Protein AF-A0A9D2LWC8-F1 (afdb_monomer_lite)

Organism: NCBI:txid2838487

pLDDT: mean 73.88, std 19.02, range [25.31, 96.0]

Secondary struc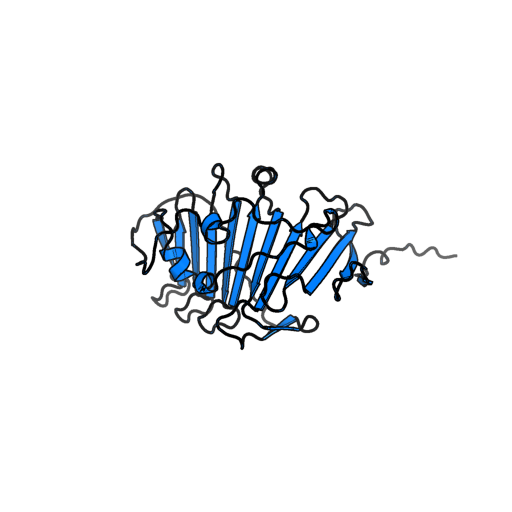ture (DSSP, 8-state):
----------------------PPPSS--BS-HHHHH--SSS-----GGGTGGGSPPPPPPGGGG-HHHHHHTB-S--EEEEE-SS-SSS--EEEEE-SSEEEEEE-SSSSSS--EEEEEE--SSSS--EEEEEE-SS-SSS--EEEEEE--TTTTTTT--SEEEEEES-S-EETTTTEE----TTS--EEEEEE--TT-TT-EEEEEEESSSSS---EEEEEEEE-SSSSS---EEEEEEESS-SS-PEEEEEE---TTTT------

Radius of gyration: 21.28 Å; chains: 1; bounding box: 55×54×56 Å

Structure (mmCIF, N/CA/C/O backbone):
data_AF-A0A9D2LWC8-F1
#
_entry.id   AF-A0A9D2LWC8-F1
#
loop_
_atom_site.group_PDB
_atom_site.id
_atom_site.type_symbol
_atom_site.label_atom_id
_atom_site.label_alt_id
_atom_site.label_comp_id
_atom_site.label_asym_id
_atom_site.label_entity_id
_atom_site.label_seq_id
_atom_site.pdbx_PDB_ins_code
_atom_site.Cartn_x
_atom_site.Cartn_y
_atom_site.Cartn_z
_atom_site.occupancy
_atom_site.B_iso_or_equiv
_atom_site.auth_seq_id
_atom_site.auth_comp_id
_atom_site.auth_asym_id
_atom_site.auth_atom_id
_atom_site.pdbx_PDB_model_num
ATOM 1 N N . MET A 1 1 ? -4.777 29.659 -3.186 1.00 32.50 1 MET A N 1
ATOM 2 C CA . MET A 1 1 ? -4.626 28.209 -3.425 1.00 32.50 1 MET A CA 1
ATOM 3 C C . MET A 1 1 ? -4.271 27.566 -2.096 1.00 32.50 1 MET A C 1
ATOM 5 O O . MET A 1 1 ? -3.215 27.867 -1.550 1.00 32.50 1 MET A O 1
ATOM 9 N N . LYS A 1 2 ? -5.223 26.846 -1.492 1.00 27.58 2 LYS A N 1
ATOM 10 C CA . LYS A 1 2 ? -5.038 26.195 -0.190 1.00 27.58 2 LYS A CA 1
ATOM 11 C C . LYS A 1 2 ? -4.088 25.013 -0.393 1.00 27.58 2 LYS A C 1
ATOM 13 O O . LYS A 1 2 ? -4.392 24.131 -1.180 1.00 27.58 2 LYS A O 1
ATOM 18 N N . LYS A 1 3 ? -2.939 25.033 0.283 1.00 25.91 3 LYS A N 1
ATOM 19 C CA . LYS A 1 3 ? -2.055 23.871 0.391 1.00 25.91 3 LYS A CA 1
ATOM 20 C C . LYS A 1 3 ? -2.767 22.848 1.276 1.00 25.91 3 LYS A C 1
ATOM 22 O O . LYS A 1 3 ? -2.971 23.135 2.457 1.00 25.91 3 LYS A O 1
ATOM 27 N N . GLY A 1 4 ? -3.181 21.720 0.701 1.00 25.31 4 GLY A N 1
ATOM 28 C CA . GLY A 1 4 ? -3.587 20.546 1.467 1.00 25.31 4 GLY A CA 1
ATOM 29 C C . GLY A 1 4 ? -2.404 20.129 2.329 1.00 25.31 4 GLY A C 1
ATOM 30 O O . GLY A 1 4 ? -1.319 19.863 1.818 1.00 25.31 4 GLY A O 1
ATOM 31 N N . LYS A 1 5 ? -2.568 20.206 3.648 1.00 27.75 5 LYS A N 1
ATOM 32 C CA . LYS A 1 5 ? -1.605 19.632 4.577 1.00 27.75 5 LYS A CA 1
ATOM 33 C C . LYS A 1 5 ? -1.968 18.161 4.679 1.00 27.75 5 LYS A C 1
ATOM 35 O O . LYS A 1 5 ? -2.899 17.833 5.400 1.00 27.75 5 LYS A O 1
ATOM 40 N N . THR A 1 6 ? -1.257 17.306 3.958 1.00 28.53 6 THR A N 1
ATOM 41 C CA . THR A 1 6 ? -1.244 15.874 4.249 1.00 28.53 6 THR A CA 1
ATOM 42 C C . THR A 1 6 ? -0.741 15.737 5.684 1.00 28.53 6 THR A C 1
ATOM 44 O O . THR A 1 6 ? 0.396 16.113 5.987 1.00 28.53 6 THR A O 1
ATOM 47 N N . ALA A 1 7 ? -1.619 15.339 6.602 1.00 30.39 7 ALA A N 1
ATOM 48 C CA . ALA A 1 7 ? -1.239 15.085 7.979 1.00 30.39 7 ALA A CA 1
ATOM 49 C C . ALA A 1 7 ? -0.327 13.853 7.978 1.00 30.39 7 ALA A C 1
ATOM 51 O O . ALA A 1 7 ? -0.786 12.727 7.839 1.00 30.39 7 ALA A O 1
ATOM 52 N N . ALA A 1 8 ? 0.984 14.070 8.077 1.00 32.31 8 ALA A N 1
ATOM 53 C CA . ALA A 1 8 ? 1.924 12.988 8.314 1.00 32.31 8 ALA A CA 1
ATOM 54 C C . ALA A 1 8 ? 1.637 12.418 9.712 1.00 32.31 8 ALA A C 1
ATOM 56 O O . ALA A 1 8 ? 1.959 13.047 10.725 1.00 32.31 8 ALA A O 1
ATOM 57 N N . LEU A 1 9 ? 0.986 11.256 9.765 1.00 38.81 9 LEU A N 1
ATOM 58 C CA . LEU A 1 9 ? 0.736 10.527 11.001 1.00 38.81 9 LEU A CA 1
ATOM 59 C C . LEU A 1 9 ? 2.066 9.908 11.462 1.00 38.81 9 LEU A C 1
ATOM 61 O O . LEU A 1 9 ? 2.468 8.834 11.025 1.00 38.81 9 LEU A O 1
ATOM 65 N N . ILE A 1 10 ? 2.806 10.627 12.306 1.00 38.16 10 ILE A N 1
ATOM 66 C CA . ILE A 1 10 ? 4.048 10.118 12.898 1.00 38.16 10 ILE A CA 1
ATOM 67 C C . ILE A 1 10 ? 3.671 9.264 14.115 1.00 38.16 10 ILE A C 1
ATOM 69 O O . ILE A 1 10 ? 3.312 9.790 15.171 1.00 38.16 10 ILE A O 1
ATOM 73 N N . PHE A 1 11 ? 3.760 7.939 13.977 1.00 40.19 11 PHE A N 1
ATOM 74 C CA . PHE A 1 11 ? 3.666 7.007 15.102 1.00 40.19 11 PHE A CA 1
ATOM 75 C C . PHE A 1 11 ? 4.940 7.090 15.951 1.00 40.19 11 PHE A C 1
ATOM 77 O O . PHE A 1 11 ? 5.911 6.373 15.733 1.00 40.19 11 PHE A O 1
ATOM 84 N N . THR A 1 12 ? 4.952 7.971 16.950 1.00 33.66 12 THR A N 1
ATOM 85 C CA . THR A 1 12 ? 5.975 7.933 18.005 1.00 33.66 12 THR A CA 1
ATOM 86 C C . THR A 1 12 ? 5.566 6.916 19.079 1.00 33.66 12 THR A C 1
ATOM 88 O O . THR A 1 12 ? 4.384 6.797 19.424 1.00 33.66 12 THR A O 1
ATOM 91 N N . ALA A 1 13 ? 6.535 6.162 19.601 1.00 34.81 13 ALA A N 1
ATOM 92 C CA . ALA A 1 13 ? 6.329 5.136 20.621 1.00 34.81 13 ALA A CA 1
ATOM 93 C C . ALA A 1 13 ? 6.247 5.694 22.067 1.00 34.81 13 ALA A C 1
ATOM 95 O O . ALA A 1 13 ? 6.927 6.661 22.404 1.00 34.81 13 ALA A O 1
ATOM 96 N N . PHE A 1 14 ? 5.483 4.966 22.903 1.00 32.59 14 PHE A N 1
ATOM 97 C CA . PHE A 1 14 ? 5.397 4.921 24.384 1.00 32.59 14 PHE A CA 1
ATOM 98 C C . PHE A 1 14 ? 4.613 5.991 25.185 1.00 32.59 14 PHE A C 1
ATOM 100 O O . PHE A 1 14 ? 5.143 7.047 25.509 1.00 32.59 14 PHE A O 1
ATOM 107 N N . MET A 1 15 ? 3.407 5.622 25.667 1.00 29.84 15 MET A N 1
ATOM 108 C CA . MET A 1 15 ? 3.021 5.367 27.086 1.00 29.84 15 MET A CA 1
ATOM 109 C C . MET A 1 15 ? 1.480 5.375 27.264 1.00 29.84 15 MET A C 1
ATOM 111 O O . MET A 1 15 ? 0.786 6.263 26.787 1.00 29.84 15 MET A O 1
ATOM 115 N N . THR A 1 16 ? 0.990 4.360 27.981 1.00 39.88 16 THR A N 1
ATOM 116 C CA . THR A 1 16 ? -0.390 3.903 28.279 1.00 39.88 16 THR A CA 1
ATOM 117 C C . THR A 1 16 ? -1.414 4.925 28.802 1.00 39.88 16 THR A C 1
ATOM 119 O O . THR A 1 16 ? -1.065 5.698 29.686 1.00 39.88 16 THR A O 1
ATOM 122 N N . ILE A 1 17 ? -2.698 4.747 28.428 1.00 34.50 17 ILE A N 1
ATOM 123 C CA . ILE A 1 17 ? -3.921 4.732 29.279 1.00 34.50 17 ILE A CA 1
ATOM 124 C C . ILE A 1 17 ? -4.961 3.820 28.584 1.00 34.50 17 ILE A C 1
ATOM 126 O O . ILE A 1 17 ? -5.037 3.788 27.363 1.00 34.50 17 ILE A O 1
ATOM 130 N N . TRP A 1 18 ? -5.700 3.028 29.370 1.00 36.88 18 TRP A N 1
ATOM 131 C CA . TRP A 1 18 ? -6.534 1.904 28.926 1.00 36.88 18 TRP A CA 1
ATOM 132 C C . TRP A 1 18 ? -7.985 2.294 28.617 1.00 36.88 18 TRP A C 1
ATOM 134 O O . TRP A 1 18 ? -8.674 2.799 29.503 1.00 36.88 18 TRP A O 1
ATOM 144 N N . THR A 1 19 ? -8.481 1.862 27.456 1.00 36.97 19 THR A N 1
ATOM 145 C CA . THR A 1 19 ? -9.855 1.371 27.261 1.00 36.97 19 THR A CA 1
ATOM 146 C C . THR A 1 19 ? -9.813 0.166 26.321 1.00 36.97 19 THR A C 1
ATOM 148 O O . THR A 1 19 ? -9.288 0.263 25.219 1.00 36.97 19 THR A O 1
ATOM 151 N N . SER A 1 20 ? -10.321 -0.985 26.769 1.00 33.34 20 SER A N 1
ATOM 152 C CA . SER A 1 20 ? -10.519 -2.167 25.924 1.00 33.34 20 SER A CA 1
ATOM 153 C C . SER A 1 20 ? -11.937 -2.148 25.366 1.00 33.34 20 SER A C 1
ATOM 155 O O . SER A 1 20 ? -12.901 -2.195 26.135 1.00 33.34 20 SER A O 1
ATOM 157 N N . GLY A 1 21 ? -12.062 -2.128 24.050 1.00 39.03 21 GLY A N 1
ATOM 158 C CA . GLY A 1 21 ? -13.297 -2.450 23.347 1.00 39.03 21 GLY A CA 1
ATOM 159 C C . GLY A 1 21 ? -12.998 -3.404 22.202 1.00 39.03 21 GLY A C 1
ATOM 160 O O . GLY A 1 21 ? -11.861 -3.541 21.759 1.00 39.03 21 GLY A O 1
ATOM 161 N N . THR A 1 22 ? -14.021 -4.114 21.766 1.00 40.47 22 THR A N 1
ATOM 162 C CA . THR A 1 22 ? -13.914 -5.100 20.696 1.00 40.47 22 THR A CA 1
ATOM 163 C C . THR A 1 22 ? -14.583 -4.494 19.471 1.00 40.47 22 THR A C 1
ATOM 165 O O . THR A 1 22 ? -15.776 -4.193 19.526 1.00 40.47 22 THR A O 1
ATOM 168 N N . ILE A 1 23 ? -13.832 -4.288 18.388 1.00 48.28 23 ILE A N 1
ATOM 169 C CA . ILE A 1 23 ? -14.432 -4.065 17.068 1.00 48.28 23 ILE A CA 1
ATOM 170 C C . ILE A 1 23 ? -15.124 -5.386 16.701 1.00 48.28 23 ILE A C 1
ATOM 172 O O . ILE A 1 23 ? -14.528 -6.455 16.808 1.00 48.28 23 ILE A O 1
ATOM 176 N N . ALA A 1 24 ? -16.423 -5.345 16.406 1.00 40.06 24 ALA A N 1
ATOM 177 C CA . ALA A 1 24 ? -17.194 -6.554 16.133 1.00 40.06 24 ALA A CA 1
ATOM 178 C C . ALA A 1 24 ? -16.834 -7.110 14.745 1.00 40.06 24 ALA A C 1
ATOM 180 O O . ALA A 1 24 ? -17.034 -6.417 13.754 1.00 40.06 24 ALA A O 1
ATOM 181 N N . SER A 1 25 ? -16.354 -8.357 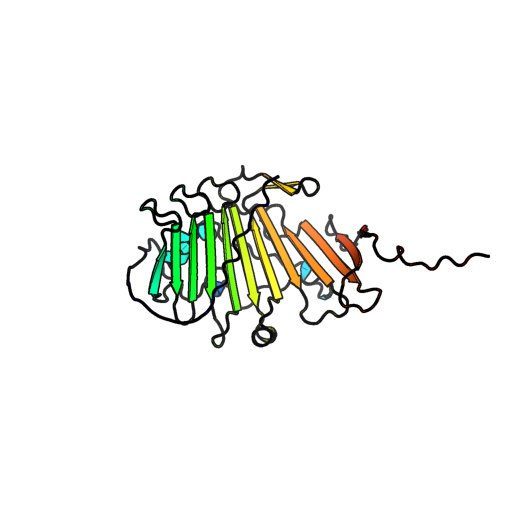14.669 1.00 45.72 25 SER A N 1
ATOM 182 C CA . SER A 1 25 ? -16.014 -9.028 13.410 1.00 45.72 25 SER A CA 1
ATOM 183 C C . SER A 1 25 ? -17.186 -9.840 12.842 1.00 45.72 25 SER A C 1
ATOM 185 O O . SER A 1 25 ? -17.875 -10.574 13.556 1.00 45.72 25 SER A O 1
ATOM 187 N N . GLY A 1 26 ? -17.427 -9.711 11.532 1.00 40.62 26 GLY A N 1
ATOM 188 C CA . GLY A 1 26 ? -18.407 -10.500 10.770 1.00 40.62 26 GLY A CA 1
ATOM 189 C C . GLY A 1 26 ? -17.815 -11.708 10.025 1.00 40.62 26 GLY A C 1
ATOM 190 O O . GLY A 1 26 ? -18.553 -12.427 9.351 1.00 40.62 26 GLY A O 1
ATOM 191 N N . GLY A 1 27 ? -16.505 -11.955 10.138 1.00 59.88 27 GLY A N 1
ATOM 192 C CA . GLY A 1 27 ? -15.768 -12.982 9.392 1.00 59.88 27 GLY A CA 1
ATOM 193 C C . GLY A 1 27 ? -14.581 -13.566 10.168 1.00 59.88 27 GLY A C 1
ATOM 194 O O . GLY A 1 27 ? -14.323 -13.171 11.301 1.00 59.88 27 GLY A O 1
ATOM 195 N N . GLY A 1 28 ? -13.901 -14.556 9.573 1.00 75.12 28 GLY A N 1
ATOM 196 C CA . GLY A 1 28 ? -12.766 -15.259 10.188 1.00 75.12 28 GLY A CA 1
ATOM 197 C C . GLY A 1 28 ? -11.616 -14.326 10.583 1.00 75.12 28 GLY A C 1
ATOM 198 O O . GLY A 1 28 ? -11.422 -13.290 9.955 1.00 75.12 28 GLY A O 1
ATOM 199 N N . MET A 1 29 ? -10.879 -14.706 11.629 1.00 87.56 29 MET A N 1
ATOM 200 C CA . MET A 1 29 ? -9.768 -13.917 12.168 1.00 87.56 29 MET A CA 1
ATOM 201 C C . MET A 1 29 ? -8.541 -13.955 11.245 1.00 87.56 29 MET A C 1
ATOM 203 O O . MET A 1 29 ? -8.261 -14.987 10.631 1.00 87.56 29 MET A O 1
ATOM 207 N N . ILE A 1 30 ? -7.818 -12.838 11.182 1.00 90.25 30 ILE A N 1
ATOM 208 C CA . ILE A 1 30 ? -6.567 -12.638 10.446 1.00 90.25 30 ILE A CA 1
ATOM 209 C C . ILE A 1 30 ? -5.426 -12.620 11.463 1.00 90.25 30 ILE A C 1
ATOM 211 O O . ILE A 1 30 ? -5.327 -11.694 12.265 1.00 90.25 30 ILE A O 1
ATOM 215 N N . ASP A 1 31 ? -4.571 -13.641 11.420 1.00 88.25 31 ASP A N 1
ATOM 216 C CA . ASP A 1 31 ? -3.395 -13.736 12.297 1.00 88.25 31 ASP A CA 1
ATOM 217 C C . ASP A 1 31 ? -2.195 -12.938 11.775 1.00 88.25 31 ASP A C 1
ATOM 219 O O . ASP A 1 31 ? -1.361 -12.496 12.560 1.00 88.25 31 ASP A O 1
ATOM 223 N N . CYS A 1 32 ? -2.113 -12.765 10.456 1.00 88.94 32 CYS A N 1
ATOM 224 C CA . CYS A 1 32 ? -1.048 -12.035 9.784 1.00 88.94 32 CYS A CA 1
ATOM 225 C C . CYS A 1 32 ? -1.631 -11.312 8.567 1.00 88.94 32 CYS A C 1
ATOM 227 O O . CYS A 1 32 ? -2.152 -11.949 7.643 1.00 88.94 32 CYS A O 1
ATOM 229 N N . ALA A 1 33 ? -1.563 -9.981 8.562 1.00 91.25 33 ALA A N 1
ATOM 230 C CA . ALA A 1 33 ? -2.091 -9.168 7.472 1.00 91.25 33 ALA A CA 1
ATOM 231 C C . ALA A 1 33 ? -1.313 -9.410 6.175 1.00 91.25 33 ALA A C 1
ATOM 233 O O . ALA A 1 33 ? -1.923 -9.568 5.114 1.00 91.25 33 ALA A O 1
ATOM 234 N N . ARG A 1 34 ? 0.018 -9.526 6.265 1.00 88.69 34 ARG A N 1
ATOM 235 C CA . ARG A 1 34 ? 0.865 -9.870 5.115 1.00 88.69 34 ARG A CA 1
ATOM 236 C C . ARG A 1 34 ? 0.455 -11.196 4.469 1.00 88.69 34 ARG A C 1
ATOM 238 O O . ARG A 1 34 ? 0.286 -11.227 3.255 1.00 88.69 34 ARG A O 1
ATOM 245 N N . GLU A 1 35 ? 0.282 -12.263 5.250 1.00 87.19 35 GLU A N 1
ATOM 246 C CA . GLU A 1 35 ? -0.104 -13.591 4.740 1.00 87.19 35 GLU A CA 1
ATOM 247 C C . GLU A 1 35 ? -1.550 -13.631 4.234 1.00 87.19 35 GLU A C 1
ATOM 249 O O . GLU A 1 35 ? -1.861 -14.374 3.305 1.00 87.19 35 GLU A O 1
ATOM 254 N N . TYR A 1 36 ? -2.446 -12.831 4.815 1.00 90.06 36 TYR A N 1
ATOM 255 C CA . TYR A 1 36 ? -3.817 -12.727 4.321 1.00 90.06 36 TYR A CA 1
ATOM 256 C C . TYR A 1 36 ? -3.868 -12.072 2.938 1.00 90.06 36 TYR A C 1
ATOM 258 O O . TYR A 1 36 ? -4.545 -12.576 2.042 1.00 90.06 36 TYR A O 1
ATOM 266 N N . VAL A 1 37 ? -3.148 -10.960 2.758 1.00 90.19 37 VAL A N 1
ATOM 267 C CA . VAL A 1 37 ? -3.127 -10.230 1.482 1.00 90.19 37 VAL A CA 1
ATOM 268 C C . VAL A 1 37 ? -2.294 -10.966 0.433 1.00 90.19 37 VAL A C 1
ATOM 270 O O . VAL A 1 37 ? -2.685 -11.033 -0.731 1.00 90.19 37 VAL A O 1
ATOM 273 N N . PHE A 1 38 ? -1.177 -11.567 0.846 1.00 86.44 38 PHE A N 1
ATOM 274 C CA . PHE A 1 38 ? -0.306 -12.369 -0.005 1.00 86.44 38 PHE A CA 1
ATOM 275 C C . PHE A 1 38 ? -0.146 -13.777 0.585 1.00 86.44 38 PHE A C 1
ATOM 277 O O . PHE A 1 38 ? 0.811 -14.042 1.310 1.00 86.44 38 PHE A O 1
ATOM 284 N N . PRO A 1 39 ? -1.041 -14.722 0.238 1.00 77.25 39 PRO A N 1
ATOM 285 C CA . PRO A 1 39 ? -0.969 -16.102 0.733 1.00 77.25 39 PRO A CA 1
ATOM 286 C C . PRO A 1 39 ? 0.269 -16.874 0.255 1.00 77.25 39 PRO A C 1
ATOM 288 O O . PRO A 1 39 ? 0.560 -17.965 0.747 1.00 77.25 39 PRO A O 1
ATOM 291 N N . ALA A 1 40 ? 0.973 -16.350 -0.750 1.00 69.56 40 ALA A N 1
ATOM 292 C CA . ALA A 1 40 ? 2.254 -16.877 -1.189 1.00 69.56 40 ALA A CA 1
ATOM 293 C C . ALA A 1 40 ? 3.363 -16.437 -0.221 1.00 69.56 40 ALA A C 1
ATOM 295 O O . ALA A 1 40 ? 3.431 -15.276 0.166 1.00 69.56 40 ALA A O 1
ATOM 296 N N . ILE A 1 41 ? 4.255 -17.370 0.127 1.00 58.28 41 ILE A N 1
ATOM 297 C CA . ILE A 1 41 ? 5.358 -17.141 1.080 1.00 58.28 41 ILE A CA 1
ATOM 298 C C . ILE A 1 41 ? 6.260 -15.979 0.625 1.00 58.28 41 ILE A C 1
ATOM 300 O O . ILE A 1 41 ? 6.706 -15.184 1.451 1.00 58.28 41 ILE A O 1
ATOM 304 N N . ASP A 1 42 ? 6.463 -15.852 -0.688 1.00 68.38 42 ASP A N 1
ATOM 305 C CA . ASP A 1 42 ? 7.262 -14.793 -1.290 1.00 68.38 42 ASP A CA 1
ATOM 306 C C . ASP A 1 42 ? 6.354 -13.855 -2.089 1.00 68.38 42 ASP A C 1
ATOM 308 O O . ASP A 1 42 ? 5.710 -14.262 -3.061 1.00 68.38 42 ASP A O 1
ATOM 312 N N . VAL A 1 43 ? 6.312 -12.584 -1.682 1.00 74.31 43 VAL A N 1
ATOM 313 C CA . VAL A 1 43 ? 5.703 -11.534 -2.501 1.00 74.31 43 VAL A CA 1
ATOM 314 C C . VAL A 1 43 ? 6.669 -11.258 -3.649 1.00 74.31 43 VAL A C 1
ATOM 316 O O . VAL A 1 43 ? 7.850 -11.026 -3.377 1.00 74.31 43 VAL A O 1
ATOM 319 N N . PRO A 1 44 ? 6.226 -11.319 -4.917 1.00 71.06 44 PRO A N 1
ATOM 320 C CA . PRO A 1 44 ? 7.129 -11.128 -6.041 1.00 71.06 44 PRO A CA 1
ATOM 321 C C . PRO A 1 44 ? 7.812 -9.762 -5.945 1.00 71.06 44 PRO A C 1
ATOM 323 O O . PRO A 1 44 ? 7.213 -8.774 -5.535 1.00 71.06 44 PRO A O 1
ATOM 326 N N . VAL A 1 45 ? 9.084 -9.703 -6.319 1.00 75.00 45 VAL A N 1
ATOM 327 C CA . VAL A 1 45 ? 9.808 -8.445 -6.512 1.00 75.00 45 VAL A CA 1
ATOM 328 C C . VAL A 1 45 ? 10.049 -8.332 -8.005 1.00 75.00 45 VAL A C 1
ATOM 330 O O . VAL A 1 45 ? 10.763 -9.153 -8.574 1.00 75.00 45 VAL A O 1
ATOM 333 N N . LEU A 1 46 ? 9.416 -7.358 -8.652 1.00 77.12 46 LEU A N 1
ATOM 334 C CA . LEU A 1 46 ? 9.522 -7.171 -10.097 1.00 77.12 46 LEU A CA 1
ATOM 335 C C . LEU A 1 46 ? 10.768 -6.349 -10.440 1.00 77.12 46 LEU A C 1
ATOM 337 O O . LEU A 1 46 ? 11.020 -5.291 -9.862 1.00 77.12 46 LEU A O 1
ATOM 341 N N . CYS A 1 47 ? 11.563 -6.853 -11.376 1.00 77.75 47 CYS A N 1
ATOM 342 C CA . CYS A 1 47 ? 12.817 -6.266 -11.813 1.00 77.75 47 CYS A CA 1
ATOM 343 C C . CYS A 1 47 ? 13.077 -6.584 -13.293 1.00 77.75 47 CYS A C 1
ATOM 345 O O . CYS A 1 47 ? 13.110 -7.743 -13.722 1.00 77.75 47 CYS A O 1
ATOM 347 N N . VAL A 1 48 ? 13.330 -5.541 -14.082 1.00 76.69 48 VAL A N 1
ATOM 348 C CA . VAL A 1 48 ? 13.665 -5.650 -15.507 1.00 76.69 48 VAL A CA 1
ATOM 349 C C . VAL A 1 48 ? 14.952 -6.459 -15.711 1.00 76.69 48 VAL A C 1
ATOM 351 O O . VAL A 1 48 ? 15.017 -7.300 -16.607 1.00 76.69 48 VAL A O 1
ATOM 354 N N . GLU A 1 49 ? 15.961 -6.268 -14.855 1.00 70.44 49 GLU A N 1
ATOM 355 C CA . GLU A 1 49 ? 17.278 -6.913 -14.993 1.00 70.44 49 GLU A CA 1
ATOM 356 C C . GLU A 1 49 ? 17.236 -8.433 -14.786 1.00 70.44 49 GLU A C 1
ATOM 358 O O . GLU A 1 49 ? 18.059 -9.167 -15.337 1.00 70.44 49 GLU A O 1
ATOM 363 N N . GLU A 1 50 ? 16.253 -8.921 -14.030 1.00 67.38 50 GLU A N 1
ATOM 364 C CA . GLU A 1 50 ? 16.112 -10.342 -13.706 1.00 67.38 50 GLU A CA 1
ATOM 365 C C . GLU A 1 50 ? 15.198 -11.096 -14.683 1.00 67.38 50 GLU A C 1
ATOM 367 O O . GLU A 1 50 ? 15.003 -12.304 -14.540 1.00 67.38 50 GLU A O 1
ATOM 372 N N . ASN A 1 51 ? 14.642 -10.415 -15.696 1.00 70.12 51 ASN A N 1
ATOM 373 C CA . ASN A 1 51 ? 13.611 -10.942 -16.604 1.00 70.12 51 ASN A CA 1
ATOM 374 C C . ASN A 1 51 ? 12.358 -11.487 -15.898 1.00 70.12 51 ASN A C 1
ATOM 376 O O . ASN A 1 51 ? 11.559 -12.199 -16.508 1.00 70.12 51 ASN A O 1
ATOM 380 N N . ASN A 1 52 ? 12.167 -11.152 -14.622 1.00 70.69 52 ASN A N 1
ATOM 381 C CA . ASN A 1 52 ? 11.012 -11.581 -13.848 1.00 70.69 52 ASN A CA 1
ATOM 382 C C . ASN A 1 52 ? 9.815 -10.620 -14.018 1.00 70.69 52 ASN A C 1
ATOM 384 O O . ASN A 1 52 ? 8.757 -10.889 -13.466 1.00 70.69 52 ASN A O 1
ATOM 388 N N . TYR A 1 53 ? 9.942 -9.567 -14.837 1.00 77.12 53 TYR A N 1
ATOM 389 C CA . TYR A 1 53 ? 8.861 -8.644 -15.211 1.00 77.12 53 TYR A CA 1
ATOM 390 C C . TYR A 1 53 ? 7.755 -9.285 -16.068 1.00 77.12 53 TYR A C 1
ATOM 392 O O . TYR A 1 53 ? 6.712 -8.691 -16.281 1.00 77.12 53 TYR A O 1
ATOM 400 N N . HIS A 1 54 ? 7.944 -10.518 -16.541 1.00 78.19 54 HIS A N 1
ATOM 401 C CA . HIS A 1 54 ? 6.855 -11.321 -17.117 1.00 78.19 54 HIS A CA 1
ATOM 402 C C . HIS A 1 54 ? 6.029 -12.054 -16.046 1.00 78.19 54 HIS A C 1
ATOM 404 O O . HIS A 1 54 ? 5.102 -12.793 -16.374 1.00 78.19 54 HIS A O 1
ATOM 410 N N . THR A 1 55 ? 6.394 -11.914 -14.769 1.00 82.31 55 THR A N 1
ATOM 411 C CA . THR A 1 55 ? 5.623 -12.452 -13.643 1.00 82.31 55 THR A CA 1
ATOM 412 C C . THR A 1 55 ? 4.408 -11.571 -13.400 1.00 82.31 55 THR A C 1
ATOM 414 O O . THR A 1 55 ? 4.493 -10.351 -13.504 1.00 82.31 55 THR A O 1
ATOM 417 N N . SER A 1 56 ? 3.289 -12.189 -13.033 1.00 85.81 56 SER A N 1
ATOM 418 C CA . SER A 1 56 ? 2.078 -11.457 -12.682 1.00 85.81 56 SER A CA 1
ATOM 419 C C . SER A 1 56 ? 2.278 -10.584 -11.444 1.00 85.81 56 SER A C 1
ATOM 421 O O . SER A 1 56 ? 2.847 -11.030 -10.440 1.00 85.81 56 SER A O 1
ATOM 423 N N . ILE A 1 57 ? 1.752 -9.363 -11.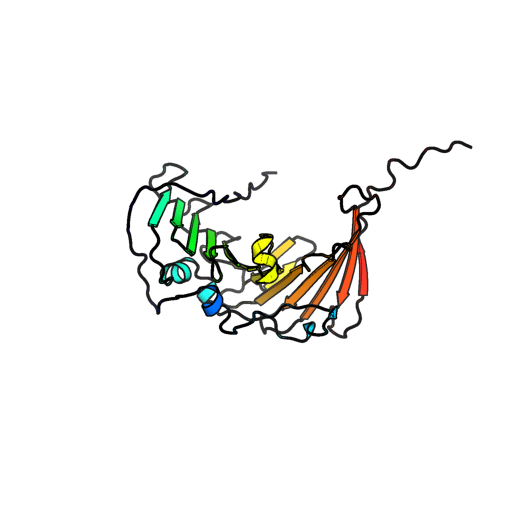502 1.00 88.44 57 ILE A N 1
ATOM 424 C CA . ILE A 1 57 ? 1.544 -8.530 -10.324 1.00 88.44 57 ILE A CA 1
ATOM 425 C C . ILE A 1 57 ? 0.464 -9.219 -9.466 1.00 88.44 57 ILE A C 1
ATOM 427 O O . ILE A 1 57 ? -0.560 -9.652 -10.003 1.00 88.44 57 ILE A O 1
ATOM 431 N N . PRO A 1 58 ? 0.664 -9.380 -8.145 1.00 88.06 58 PRO A N 1
ATOM 432 C CA . PRO A 1 58 ? -0.353 -9.970 -7.284 1.00 88.06 58 PRO A CA 1
ATOM 433 C C . PRO A 1 58 ? -1.649 -9.162 -7.333 1.00 88.06 58 PRO A C 1
ATOM 435 O O . PRO A 1 58 ? -1.627 -7.964 -7.083 1.00 88.06 58 PRO A O 1
ATOM 438 N N . VAL A 1 59 ? -2.776 -9.820 -7.597 1.00 88.81 59 VAL A N 1
ATOM 439 C CA . VAL A 1 59 ? -4.107 -9.208 -7.499 1.00 88.81 59 VAL A CA 1
ATOM 440 C C . VAL A 1 59 ? -4.682 -9.517 -6.120 1.00 88.81 59 VAL A C 1
ATOM 442 O O . VAL A 1 59 ? -4.751 -10.683 -5.725 1.00 88.81 59 VAL A O 1
ATOM 445 N N . ILE A 1 60 ? -5.096 -8.483 -5.388 1.00 89.75 60 ILE A N 1
ATOM 446 C CA . ILE A 1 60 ? -5.700 -8.624 -4.056 1.00 89.75 60 ILE A CA 1
ATOM 447 C C . ILE A 1 60 ? -7.228 -8.697 -4.145 1.00 89.75 60 ILE A C 1
ATOM 449 O O . ILE A 1 60 ? -7.842 -8.176 -5.076 1.00 89.75 60 ILE A O 1
ATOM 453 N N . ASP A 1 61 ? -7.855 -9.345 -3.164 1.00 88.12 61 ASP A N 1
ATOM 454 C CA . ASP A 1 61 ? -9.315 -9.406 -3.072 1.00 88.12 61 ASP A CA 1
ATOM 455 C C . ASP A 1 61 ? -9.893 -8.006 -2.798 1.00 88.12 61 ASP A C 1
ATOM 457 O O . ASP A 1 61 ? -9.388 -7.284 -1.942 1.00 88.12 61 ASP A O 1
ATOM 461 N N . TYR A 1 62 ? -10.971 -7.619 -3.488 1.00 89.00 62 TYR A N 1
ATOM 462 C CA . TYR A 1 62 ? -11.566 -6.288 -3.312 1.00 89.00 62 TYR A CA 1
ATOM 463 C C . TYR A 1 62 ? -12.102 -6.053 -1.890 1.00 89.00 62 TYR A C 1
ATOM 465 O O . TYR A 1 62 ? -12.153 -4.916 -1.439 1.00 89.00 62 TYR A O 1
ATOM 473 N N . SER A 1 63 ? -12.436 -7.106 -1.134 1.00 88.38 63 SER A N 1
ATOM 474 C CA . SER A 1 63 ? -12.797 -6.985 0.290 1.00 88.38 63 SER A CA 1
ATOM 475 C C . SER A 1 63 ? -11.697 -6.354 1.143 1.00 88.38 63 SER A C 1
ATOM 477 O O . SER A 1 63 ? -11.984 -5.833 2.215 1.00 88.38 63 SER A O 1
ATOM 479 N N . VAL A 1 64 ? -10.452 -6.355 0.665 1.00 91.50 64 VAL A N 1
ATOM 480 C CA . VAL A 1 64 ? -9.337 -5.671 1.315 1.00 91.50 64 VAL A CA 1
ATOM 481 C C . VAL A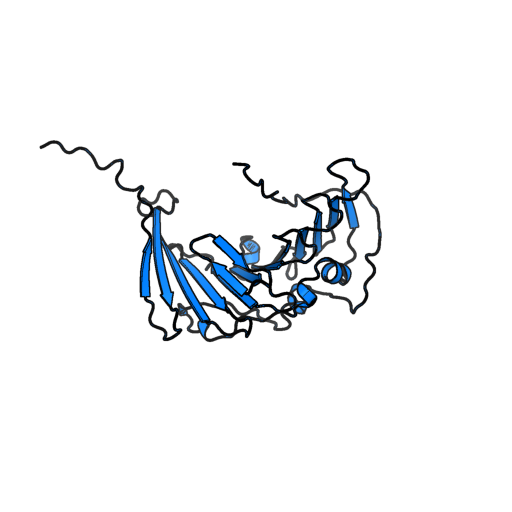 1 64 ? -9.537 -4.154 1.344 1.00 91.50 64 VAL A C 1
ATOM 483 O O . VAL A 1 64 ? -8.982 -3.519 2.228 1.00 91.50 64 VAL A O 1
ATOM 486 N N . PHE A 1 65 ? -10.334 -3.563 0.448 1.00 92.50 65 PHE A N 1
ATOM 487 C CA . PHE A 1 65 ? -10.614 -2.121 0.445 1.00 92.50 65 PHE A CA 1
ATOM 488 C C . PHE A 1 65 ? -11.492 -1.681 1.631 1.00 92.50 65 PHE A C 1
ATOM 490 O O . PHE A 1 65 ? -11.478 -0.508 1.993 1.00 92.50 65 PHE A O 1
ATOM 497 N N . ASP A 1 66 ? -12.205 -2.600 2.292 1.00 92.44 66 ASP A N 1
ATOM 498 C CA . ASP A 1 66 ? -12.916 -2.302 3.540 1.00 92.44 66 ASP A CA 1
ATOM 499 C C . ASP A 1 66 ? -11.930 -2.313 4.719 1.00 92.44 66 ASP A C 1
ATOM 501 O O . ASP A 1 66 ? -11.695 -3.336 5.369 1.00 92.44 66 ASP A O 1
ATOM 505 N N . ALA A 1 67 ? -11.307 -1.159 4.968 1.00 93.69 67 ALA A N 1
ATOM 506 C CA . ALA A 1 67 ? -10.286 -1.015 6.000 1.00 93.69 67 ALA A CA 1
ATOM 507 C C . ALA A 1 67 ? -10.817 -1.323 7.410 1.00 93.69 67 ALA A C 1
ATOM 509 O O . ALA A 1 67 ? -10.103 -1.915 8.223 1.00 93.69 67 ALA A O 1
ATOM 510 N N . GLU A 1 68 ? -12.059 -0.933 7.710 1.00 92.50 68 GLU A N 1
ATOM 511 C CA . GLU A 1 68 ? -12.672 -1.151 9.022 1.00 92.50 68 GLU A CA 1
ATOM 512 C C . GLU A 1 68 ? -12.928 -2.639 9.276 1.00 92.50 68 GLU A C 1
ATOM 514 O O . GLU A 1 68 ? -12.571 -3.150 10.343 1.00 92.50 68 GLU A O 1
ATOM 519 N N . ASP A 1 69 ? -13.491 -3.352 8.296 1.00 92.25 69 ASP A N 1
ATOM 520 C CA . ASP A 1 69 ? -13.693 -4.801 8.377 1.00 92.25 69 ASP A CA 1
ATOM 521 C C . ASP A 1 69 ? -12.355 -5.554 8.412 1.00 92.25 69 ASP A C 1
ATOM 523 O O . ASP A 1 69 ? -12.190 -6.476 9.215 1.00 92.25 69 ASP A O 1
ATOM 527 N N . PHE A 1 70 ? -11.366 -5.136 7.613 1.00 94.00 70 PHE A N 1
ATOM 528 C CA . PHE A 1 70 ? -10.026 -5.726 7.625 1.00 94.00 70 PHE A CA 1
ATOM 529 C C . PHE A 1 70 ? -9.367 -5.594 9.004 1.00 94.00 70 PHE A C 1
ATOM 531 O O . PHE A 1 70 ? -8.929 -6.592 9.583 1.00 94.00 70 PHE A O 1
ATOM 538 N N . ILE A 1 71 ? -9.337 -4.381 9.566 1.00 93.44 71 ILE A N 1
ATOM 539 C CA . ILE A 1 71 ? -8.773 -4.113 10.896 1.00 93.44 71 ILE A CA 1
ATOM 540 C C . ILE A 1 71 ? -9.564 -4.852 11.982 1.00 93.44 71 ILE A C 1
ATOM 542 O O . ILE A 1 71 ? -8.969 -5.416 12.900 1.00 93.44 71 ILE A O 1
ATOM 546 N N . GLY A 1 72 ? -10.894 -4.910 11.868 1.00 89.94 72 GLY A N 1
ATOM 547 C CA . GLY A 1 72 ? -11.765 -5.618 12.808 1.00 89.94 72 GLY A CA 1
ATOM 548 C C . GLY A 1 72 ? -11.571 -7.138 12.835 1.00 89.94 72 GLY A C 1
ATOM 549 O O . GLY A 1 72 ? -11.974 -7.785 13.804 1.00 89.94 72 GLY A O 1
ATOM 550 N N . LYS A 1 73 ? -10.952 -7.717 11.801 1.00 91.12 73 LYS A N 1
ATOM 551 C CA . LYS A 1 73 ? -10.621 -9.147 11.725 1.00 91.12 73 LYS A CA 1
ATOM 552 C C . LYS A 1 73 ? -9.256 -9.495 12.317 1.00 91.12 73 LYS A C 1
ATOM 554 O O . LYS A 1 73 ? -8.990 -10.684 12.480 1.00 91.12 73 LYS A O 1
ATOM 559 N N . LEU A 1 74 ? -8.394 -8.524 12.624 1.00 91.12 74 LEU A N 1
ATOM 560 C CA . LEU A 1 74 ? -7.067 -8.799 13.186 1.00 91.12 74 LEU A CA 1
ATOM 561 C C . LEU A 1 74 ? -7.189 -9.530 14.532 1.00 91.12 74 LEU A C 1
ATOM 563 O O . LEU A 1 74 ? -7.952 -9.116 15.406 1.00 91.12 74 LEU A O 1
ATOM 567 N N . SER A 1 75 ? -6.449 -10.628 14.696 1.00 86.75 75 SER A N 1
ATOM 568 C CA . SER A 1 75 ? -6.533 -11.465 15.899 1.00 86.75 75 SER A CA 1
ATOM 569 C C . SER A 1 75 ? -5.723 -10.930 17.082 1.00 86.75 75 SER A C 1
ATOM 571 O O . SER A 1 75 ? -6.026 -11.274 18.226 1.00 86.75 75 SER A O 1
ATOM 573 N N . GLU A 1 76 ? -4.731 -10.069 16.829 1.00 83.69 76 GLU A N 1
ATOM 574 C CA . GLU A 1 76 ? -3.948 -9.407 17.874 1.00 83.69 76 GLU A CA 1
ATOM 575 C C . GLU A 1 76 ? -4.846 -8.473 18.698 1.00 83.69 76 GLU A C 1
ATOM 577 O O . GLU A 1 76 ? -5.477 -7.546 18.184 1.00 83.69 76 GLU A O 1
ATOM 582 N N . GLU A 1 77 ? -4.864 -8.681 20.014 1.00 80.50 77 GLU A N 1
ATOM 583 C CA . GLU A 1 77 ? -5.531 -7.761 20.927 1.00 80.50 77 GLU A CA 1
ATOM 584 C C . GLU A 1 77 ? -4.744 -6.448 21.021 1.00 80.50 77 GLU A C 1
ATOM 586 O O . GLU A 1 77 ? -3.619 -6.402 21.524 1.00 80.50 77 GLU A O 1
ATOM 591 N N . VAL A 1 78 ? -5.363 -5.351 20.589 1.00 86.31 78 VAL A N 1
ATOM 592 C CA . VAL A 1 78 ? -4.782 -4.010 20.697 1.00 86.31 78 VAL A CA 1
ATOM 593 C C . VAL A 1 78 ? -5.482 -3.179 21.771 1.00 86.31 78 VAL A C 1
ATOM 595 O O . VAL A 1 78 ? -6.700 -3.242 21.950 1.00 86.31 78 VAL A O 1
ATOM 598 N N . ALA A 1 79 ? -4.722 -2.333 22.464 1.00 87.69 79 ALA A N 1
ATOM 599 C CA . ALA A 1 79 ? -5.310 -1.217 23.199 1.00 87.69 79 ALA A CA 1
ATOM 600 C C . ALA A 1 79 ? -5.583 -0.080 22.212 1.00 87.69 79 ALA A C 1
ATOM 602 O O . ALA A 1 79 ? -4.738 0.174 21.354 1.00 87.69 79 ALA A O 1
ATOM 603 N N . TYR A 1 80 ? -6.705 0.630 22.342 1.00 88.69 80 TYR A N 1
ATOM 604 C CA . TYR A 1 80 ? -6.981 1.766 21.466 1.00 88.69 80 TYR A CA 1
ATOM 605 C C . TYR A 1 80 ? -7.315 3.054 22.214 1.00 88.69 80 TYR A C 1
ATOM 607 O O . TYR A 1 80 ? -7.781 3.043 23.356 1.00 88.69 80 TYR A O 1
ATOM 615 N N . GLU A 1 81 ? -7.069 4.168 21.532 1.00 90.62 81 GLU A N 1
ATOM 616 C CA . GLU A 1 81 ? -7.458 5.517 21.932 1.00 90.62 81 GLU A CA 1
ATOM 617 C C . GLU A 1 81 ? -8.416 6.121 20.900 1.00 90.62 81 GLU A C 1
ATOM 619 O O . GLU A 1 81 ? -8.270 5.908 19.696 1.00 90.62 81 GLU A O 1
ATOM 624 N N . GLU A 1 82 ? -9.386 6.890 21.389 1.00 91.81 82 GLU A N 1
ATOM 625 C CA . GLU A 1 82 ? -10.301 7.688 20.574 1.00 91.81 82 GLU A CA 1
ATOM 626 C C . GLU A 1 82 ? -9.914 9.159 20.691 1.00 91.81 82 GLU A C 1
ATOM 628 O O . GLU A 1 82 ? -9.574 9.629 21.784 1.00 91.81 82 GLU A O 1
ATOM 633 N N . ARG A 1 83 ? -9.964 9.897 19.581 1.00 90.31 83 ARG A N 1
ATOM 634 C CA . ARG A 1 83 ? -9.723 11.343 19.581 1.00 90.31 83 ARG A CA 1
ATOM 635 C C . ARG A 1 83 ? -10.829 12.071 18.842 1.00 90.31 83 ARG A C 1
ATOM 637 O O . ARG A 1 83 ? -11.218 11.671 17.752 1.00 90.31 83 ARG A O 1
ATOM 644 N N . ASP A 1 84 ? -11.270 13.151 19.462 1.00 87.19 84 ASP A N 1
ATOM 645 C CA . ASP A 1 84 ? -12.124 14.190 18.902 1.00 87.19 84 ASP A CA 1
ATOM 646 C C . ASP A 1 84 ? -11.228 15.435 18.772 1.00 87.19 84 ASP A C 1
ATOM 648 O O . ASP A 1 84 ? -10.862 16.075 19.764 1.00 87.19 84 ASP A O 1
ATOM 652 N N . ASN A 1 85 ? -10.732 15.688 17.563 1.00 84.31 85 ASN A N 1
ATOM 653 C CA . ASN A 1 85 ? -9.764 16.741 17.269 1.00 84.31 85 ASN A CA 1
ATOM 654 C C . ASN A 1 85 ? -10.435 18.115 17.147 1.00 84.31 85 ASN A C 1
ATOM 656 O O . ASN A 1 85 ? -9.771 19.134 17.384 1.00 84.31 85 ASN A O 1
ATOM 660 N N . ASN A 1 86 ? -11.718 18.168 16.781 1.00 83.44 86 ASN A N 1
ATOM 661 C CA . ASN A 1 86 ? -12.450 19.418 16.567 1.00 83.44 86 ASN A CA 1
ATOM 662 C C . ASN A 1 86 ? -13.357 19.819 17.766 1.00 83.44 86 ASN A C 1
ATOM 664 O O . ASN A 1 86 ? -13.781 20.977 17.846 1.00 83.44 86 ASN A O 1
ATOM 668 N N . ASN A 1 87 ? -13.523 18.933 18.754 1.00 83.06 87 ASN A N 1
ATOM 669 C CA . ASN A 1 87 ? -14.386 19.033 19.940 1.00 83.06 87 ASN A CA 1
ATOM 670 C C . ASN A 1 87 ? -15.887 19.185 19.631 1.00 83.06 87 ASN A C 1
ATOM 672 O O . ASN A 1 87 ? -16.588 19.922 20.340 1.00 83.06 87 ASN A O 1
ATOM 676 N N . ASP A 1 88 ? -16.391 18.541 18.581 1.00 83.19 88 ASP A N 1
ATOM 677 C CA . ASP A 1 88 ? -17.818 18.531 18.236 1.00 83.19 88 ASP A CA 1
ATOM 678 C C . ASP A 1 88 ? -18.610 17.396 18.918 1.00 83.19 88 ASP A C 1
ATOM 680 O O . ASP A 1 88 ? -19.846 17.392 18.879 1.00 83.19 88 ASP A O 1
ATOM 684 N N . GLY A 1 89 ? -17.922 16.500 19.634 1.00 81.69 89 GLY A N 1
ATOM 685 C CA . GLY A 1 89 ? -18.506 15.349 20.317 1.00 81.69 89 GLY A CA 1
ATOM 686 C C . GLY A 1 89 ? -18.611 14.093 19.449 1.00 81.69 89 GLY A C 1
ATOM 687 O O . GLY A 1 89 ? -19.196 13.107 19.911 1.00 81.69 89 GLY A O 1
ATOM 688 N N . ILE A 1 90 ? -18.070 14.119 18.232 1.00 84.56 90 ILE A N 1
ATOM 689 C CA . ILE A 1 90 ? -17.911 12.988 17.317 1.00 84.56 90 ILE A CA 1
ATOM 690 C C . ILE A 1 90 ? -16.439 12.549 17.332 1.00 84.56 90 ILE A C 1
ATOM 692 O O . ILE A 1 90 ? -15.527 13.293 17.678 1.00 84.56 90 ILE A O 1
ATOM 696 N N . ARG A 1 91 ? -16.207 11.263 17.068 1.00 87.25 91 ARG A N 1
ATOM 697 C CA . ARG A 1 91 ? -14.869 10.670 17.072 1.00 87.25 91 ARG A CA 1
ATOM 698 C C . ARG A 1 91 ? -14.233 10.811 15.691 1.00 87.25 91 ARG A C 1
ATOM 700 O O . ARG A 1 91 ? -14.674 10.139 14.767 1.00 87.25 91 ARG A O 1
ATOM 707 N N . ASP A 1 92 ? -13.125 11.540 15.620 1.00 86.25 92 ASP A N 1
ATOM 708 C CA . ASP A 1 92 ? -12.370 11.778 14.383 1.00 86.25 92 ASP A CA 1
ATOM 709 C C . ASP A 1 92 ? -11.286 10.723 14.143 1.00 86.25 92 ASP A C 1
ATOM 711 O O . ASP A 1 92 ? -10.898 10.446 13.012 1.00 86.25 92 ASP A O 1
ATOM 715 N N . GLN A 1 93 ? -10.726 10.152 15.214 1.00 92.19 93 GLN A N 1
ATOM 716 C CA . GLN A 1 93 ? -9.652 9.165 15.101 1.00 92.19 93 GLN A CA 1
ATOM 717 C C . GLN A 1 93 ? -9.829 8.004 16.066 1.00 92.19 93 GLN A C 1
ATOM 719 O O . GLN A 1 93 ? -10.221 8.186 17.223 1.00 92.19 93 GLN A O 1
ATOM 724 N N . LEU A 1 94 ? -9.457 6.819 15.592 1.00 92.62 94 LEU A N 1
ATOM 725 C CA . LEU A 1 94 ? -9.322 5.607 16.389 1.00 92.62 94 LEU A CA 1
ATOM 726 C C . LEU A 1 94 ? -7.934 5.021 16.138 1.00 92.62 94 LEU A C 1
ATOM 728 O O . LEU A 1 94 ? -7.599 4.719 14.998 1.00 92.62 94 LEU A O 1
ATOM 732 N N . LEU A 1 95 ? -7.113 4.880 17.178 1.00 93.06 95 LEU A N 1
ATOM 733 C CA . LEU A 1 95 ? -5.734 4.399 17.043 1.00 93.06 95 LEU A CA 1
ATOM 734 C C . LEU A 1 95 ? -5.527 3.165 17.915 1.00 93.06 95 LEU A C 1
ATOM 736 O O . LEU A 1 95 ? -5.622 3.271 19.135 1.00 93.06 95 LEU A O 1
ATOM 740 N N . GLY A 1 96 ? -5.215 2.023 17.305 1.00 91.50 96 GLY A N 1
ATOM 741 C CA . GLY A 1 96 ? -4.919 0.761 17.980 1.00 91.50 96 GLY A CA 1
ATOM 742 C C . GLY A 1 96 ? -3.420 0.482 18.068 1.00 91.50 96 GLY A C 1
ATOM 743 O O . GLY A 1 96 ? -2.674 0.680 17.109 1.00 91.50 96 GLY A O 1
ATOM 744 N N . ARG A 1 97 ? -2.954 0.015 19.229 1.00 90.31 97 ARG A N 1
ATOM 745 C CA . ARG A 1 97 ? -1.553 -0.343 19.484 1.00 90.31 97 ARG A CA 1
ATOM 746 C C . ARG A 1 97 ? -1.457 -1.672 20.235 1.00 90.31 97 ARG A C 1
ATOM 748 O O . ARG A 1 97 ? -1.867 -1.767 21.394 1.00 90.31 97 ARG A O 1
ATOM 755 N N . GLY A 1 98 ? -0.894 -2.671 19.567 1.00 87.31 98 GLY A N 1
ATOM 756 C CA . GLY A 1 98 ? -0.492 -3.970 20.106 1.00 87.31 98 GLY A CA 1
ATOM 757 C C . GLY A 1 98 ? 1.029 -4.134 20.112 1.00 87.31 98 GLY A C 1
ATOM 758 O O . GLY A 1 98 ? 1.776 -3.167 19.920 1.00 87.31 98 GLY A O 1
ATOM 759 N N . ASN A 1 99 ? 1.500 -5.360 20.354 1.00 84.38 99 ASN A N 1
ATOM 760 C CA . ASN A 1 99 ? 2.940 -5.639 20.413 1.00 84.38 99 ASN A CA 1
ATOM 761 C C . ASN A 1 99 ? 3.564 -5.735 19.019 1.00 84.38 99 ASN A C 1
ATOM 763 O O . ASN A 1 99 ? 4.668 -5.239 18.801 1.00 84.38 99 ASN A O 1
ATOM 767 N N . THR A 1 100 ? 2.860 -6.387 18.097 1.00 86.62 100 THR A N 1
ATOM 768 C CA . THR A 1 100 ? 3.307 -6.645 16.720 1.00 86.62 100 THR A CA 1
ATOM 769 C C . THR A 1 100 ? 2.500 -5.873 15.687 1.00 86.62 100 THR A C 1
ATOM 771 O O . THR A 1 100 ? 2.957 -5.728 14.560 1.00 86.62 100 THR A O 1
ATOM 774 N N . VAL A 1 101 ? 1.337 -5.347 16.076 1.00 90.38 101 VAL A N 1
ATOM 775 C CA . VAL A 1 101 ? 0.388 -4.678 15.187 1.00 90.38 101 VAL A CA 1
ATOM 776 C C . VAL A 1 101 ? 0.030 -3.297 15.728 1.00 90.38 101 VAL A C 1
ATOM 778 O O . VAL A 1 101 ? -0.227 -3.126 16.920 1.00 90.38 101 VAL A O 1
ATOM 781 N N . GLN A 1 102 ? -0.014 -2.297 14.854 1.00 92.75 102 GLN A N 1
ATOM 782 C CA . GLN A 1 102 ? -0.565 -0.972 15.141 1.00 92.75 102 GLN A CA 1
ATOM 783 C C . GLN A 1 102 ? -1.443 -0.538 13.978 1.00 92.75 102 GLN A C 1
ATOM 785 O O . GLN A 1 102 ? -1.109 -0.803 12.830 1.00 92.75 102 GLN A O 1
ATOM 790 N N . TRP A 1 103 ? -2.532 0.164 14.254 1.00 94.94 103 TRP A N 1
ATOM 791 C CA . TRP A 1 103 ? -3.394 0.692 13.205 1.00 94.94 103 TRP A CA 1
ATOM 792 C C . TRP A 1 103 ? -4.007 2.032 13.594 1.00 94.94 103 TRP A C 1
ATOM 794 O O . TRP A 1 103 ? -4.003 2.430 14.762 1.00 94.94 103 TRP A O 1
ATOM 804 N N . GLY A 1 104 ? -4.524 2.746 12.604 1.00 94.56 104 GLY A N 1
ATOM 805 C CA . GLY A 1 104 ? -5.248 3.993 12.792 1.00 94.56 104 GLY A CA 1
ATOM 806 C C . GLY A 1 104 ? -6.344 4.163 11.754 1.00 94.56 104 GLY A C 1
ATOM 807 O O . GLY A 1 104 ? -6.136 3.819 10.598 1.00 94.56 104 GLY A O 1
ATOM 808 N N . LEU A 1 105 ? -7.477 4.711 12.182 1.00 94.25 105 LEU A N 1
ATOM 809 C CA . LEU A 1 105 ? -8.588 5.170 11.353 1.00 94.25 105 LEU A CA 1
ATOM 810 C C . LEU A 1 105 ? -8.754 6.674 11.579 1.00 94.25 105 LEU A C 1
ATOM 812 O O . LEU A 1 105 ? -8.710 7.122 12.731 1.00 94.25 105 LEU A O 1
ATOM 816 N N . VAL A 1 106 ? -8.893 7.450 10.506 1.00 93.44 106 VAL A N 1
ATOM 817 C CA . VAL A 1 106 ? -8.916 8.916 10.540 1.00 93.44 106 VAL A CA 1
ATOM 818 C C . VAL A 1 106 ? -9.997 9.459 9.613 1.00 93.44 106 VAL A C 1
ATOM 820 O O . VAL A 1 106 ? -9.970 9.208 8.413 1.00 93.44 106 VAL A O 1
ATOM 823 N N . ASP A 1 107 ? -10.901 10.242 10.187 1.00 90.88 107 ASP A N 1
ATOM 824 C CA . ASP A 1 107 ? -11.857 11.100 9.495 1.00 90.88 107 ASP A CA 1
ATOM 825 C C . ASP A 1 107 ? -11.175 12.467 9.303 1.00 90.88 107 ASP A C 1
ATOM 827 O O . ASP A 1 107 ? -10.822 13.160 10.267 1.00 90.88 107 ASP A O 1
ATOM 831 N N . ASN A 1 108 ? -10.862 12.809 8.055 1.00 86.94 108 ASN A N 1
ATOM 832 C CA . ASN A 1 108 ? -10.155 14.038 7.704 1.00 86.94 108 ASN A CA 1
ATOM 833 C C . ASN A 1 108 ? -11.119 15.189 7.384 1.00 86.94 108 ASN A C 1
ATOM 835 O O . ASN A 1 108 ? -10.701 16.356 7.465 1.00 86.94 108 ASN A O 1
ATOM 839 N N . ASN A 1 109 ? -12.355 14.893 6.975 1.00 87.94 109 ASN A N 1
ATOM 840 C CA . ASN A 1 109 ? -13.340 15.887 6.546 1.00 87.94 109 ASN A CA 1
ATOM 841 C C . ASN A 1 109 ? -14.428 16.187 7.607 1.00 87.94 109 ASN A C 1
ATOM 843 O O . ASN A 1 109 ? -15.152 17.178 7.450 1.00 87.94 109 ASN A O 1
ATOM 847 N N . TYR A 1 110 ? -14.446 15.431 8.708 1.00 87.12 110 TYR A N 1
ATOM 848 C CA . TYR A 1 110 ? -15.370 15.487 9.844 1.00 87.12 110 TYR A CA 1
ATOM 849 C C . TYR A 1 110 ? -16.826 15.148 9.484 1.00 87.12 110 TYR A C 1
ATOM 851 O O . TYR A 1 110 ? -17.761 15.767 10.009 1.00 87.12 110 TYR A O 1
ATOM 859 N N . ASP A 1 111 ? -17.046 14.216 8.557 1.00 88.38 111 ASP A N 1
ATOM 860 C CA . ASP A 1 111 ? -18.380 13.750 8.157 1.00 88.38 111 ASP A CA 1
ATOM 861 C C . ASP A 1 111 ? -18.839 12.467 8.873 1.00 88.38 111 ASP A C 1
ATOM 863 O O . ASP A 1 111 ? -19.955 11.992 8.636 1.00 88.38 111 ASP A O 1
ATOM 867 N N . SER A 1 112 ? -18.049 11.997 9.846 1.00 86.81 112 SER A N 1
ATOM 868 C CA . SER A 1 112 ? -18.227 10.750 10.601 1.00 86.81 112 SER A CA 1
ATOM 869 C C . SER A 1 112 ? -17.908 9.471 9.822 1.00 86.81 112 SER A C 1
ATOM 871 O O . SER A 1 112 ? -18.277 8.386 10.288 1.00 86.81 112 SER A O 1
ATOM 873 N N . VAL A 1 113 ? -17.238 9.575 8.675 1.00 90.44 113 VAL A N 1
ATOM 874 C CA . VAL A 1 113 ? -16.704 8.452 7.902 1.00 90.44 113 VAL A CA 1
ATOM 875 C C . VAL A 1 113 ? -15.177 8.538 7.878 1.00 90.44 113 VAL A C 1
ATOM 877 O O . VAL A 1 113 ? -14.588 9.612 7.876 1.00 90.44 113 VAL A O 1
ATOM 880 N N . TYR A 1 114 ? -14.503 7.389 7.948 1.00 91.81 114 TYR A N 1
ATOM 881 C CA . TYR A 1 114 ? -13.045 7.366 7.917 1.00 91.81 114 TYR A CA 1
ATOM 882 C C . TYR A 1 114 ? -12.527 7.487 6.486 1.00 91.81 114 TYR A C 1
ATOM 884 O O . TYR A 1 114 ? -12.799 6.626 5.656 1.00 91.81 114 TYR A O 1
ATOM 892 N N . ASP A 1 115 ? -11.700 8.502 6.246 1.00 91.31 115 ASP A N 1
ATOM 893 C CA . ASP A 1 115 ? -11.114 8.792 4.933 1.00 91.31 115 ASP A CA 1
ATOM 894 C C . ASP A 1 115 ? -9.721 8.184 4.755 1.00 91.31 115 ASP A C 1
ATOM 896 O O . ASP A 1 115 ? -9.173 8.105 3.657 1.00 91.31 115 ASP A O 1
ATOM 900 N N . TYR A 1 116 ? -9.071 7.847 5.865 1.00 94.94 116 TYR A N 1
ATOM 901 C CA . TYR A 1 116 ? -7.728 7.296 5.857 1.00 94.94 116 TYR A CA 1
ATOM 902 C C . TYR A 1 116 ? -7.592 6.219 6.917 1.00 94.94 116 TYR A C 1
ATOM 904 O O . TYR A 1 116 ? -7.933 6.425 8.085 1.00 94.94 116 TYR A O 1
ATOM 912 N N . ALA A 1 117 ? -7.016 5.092 6.518 1.00 95.81 117 ALA A N 1
ATOM 913 C CA . ALA A 1 117 ? -6.619 4.042 7.433 1.00 95.81 117 ALA A CA 1
ATOM 914 C C . ALA A 1 117 ? -5.157 3.663 7.226 1.00 95.81 117 ALA A C 1
ATOM 916 O O . ALA A 1 117 ? -4.602 3.777 6.134 1.00 95.81 117 ALA A O 1
ATOM 917 N N . VAL A 1 118 ? -4.525 3.177 8.287 1.00 95.88 118 VAL A N 1
ATOM 918 C CA . VAL A 1 118 ? -3.161 2.656 8.244 1.00 95.88 118 VAL A CA 1
ATOM 919 C C . VAL A 1 118 ? -3.032 1.455 9.163 1.00 95.88 118 VAL A C 1
ATOM 921 O O . VAL A 1 118 ? -3.585 1.449 10.258 1.00 95.88 118 VAL A O 1
ATOM 924 N N . LEU A 1 119 ? -2.266 0.463 8.728 1.00 94.62 119 LEU A N 1
ATOM 925 C CA . LEU A 1 119 ? -1.879 -0.725 9.474 1.00 94.62 119 LEU A CA 1
ATOM 926 C C . LEU A 1 119 ? -0.362 -0.898 9.364 1.00 94.62 119 LEU A C 1
ATOM 928 O O . LEU A 1 119 ? 0.221 -0.750 8.291 1.00 94.62 119 LEU A O 1
ATOM 932 N N . LEU A 1 120 ? 0.275 -1.210 10.484 1.00 91.81 120 LEU A N 1
ATOM 933 C CA . LEU A 1 120 ? 1.693 -1.510 10.615 1.00 91.81 120 LEU A CA 1
ATOM 934 C C . LEU A 1 120 ? 1.813 -2.859 11.313 1.00 91.81 120 LEU A C 1
ATOM 936 O O . LEU A 1 120 ? 1.229 -3.049 12.381 1.00 91.81 120 LEU A O 1
ATOM 940 N N . GLU A 1 121 ? 2.585 -3.769 10.735 1.00 89.94 121 GLU A N 1
ATOM 941 C CA . GLU A 1 121 ? 2.779 -5.118 11.260 1.00 89.94 121 GLU A CA 1
ATOM 942 C C . GLU A 1 121 ? 4.267 -5.492 11.250 1.00 89.94 121 GLU A C 1
ATOM 944 O O . GLU A 1 121 ? 5.020 -5.133 10.341 1.00 89.94 121 GLU A O 1
ATOM 949 N N . ALA A 1 122 ? 4.689 -6.184 12.307 1.00 86.81 122 ALA A N 1
ATOM 950 C CA . ALA A 1 122 ? 6.023 -6.741 12.478 1.00 86.81 122 ALA A CA 1
ATOM 951 C C . ALA A 1 122 ? 5.956 -8.272 12.424 1.00 86.81 122 ALA A C 1
ATOM 953 O O . ALA A 1 122 ? 5.744 -8.920 13.454 1.00 86.81 122 ALA A O 1
ATOM 954 N N . ASN A 1 123 ? 6.149 -8.848 11.237 1.00 78.19 123 ASN A N 1
ATOM 955 C CA . ASN A 1 123 ? 6.039 -10.292 11.015 1.00 78.19 123 ASN A CA 1
ATOM 956 C C . ASN A 1 123 ? 7.306 -11.046 11.440 1.00 78.19 123 ASN A C 1
ATOM 958 O O . ASN A 1 123 ? 7.230 -12.131 12.022 1.00 78.19 123 ASN A O 1
ATOM 962 N N . TYR A 1 124 ? 8.479 -10.446 11.221 1.00 70.69 124 TYR A N 1
ATOM 963 C CA . TYR A 1 124 ? 9.771 -11.056 11.512 1.00 70.69 124 TYR A CA 1
ATOM 964 C C . TYR A 1 124 ? 10.623 -10.139 12.401 1.00 70.69 124 TYR A C 1
ATOM 966 O O . TYR A 1 124 ? 11.349 -9.267 11.933 1.00 70.69 124 TYR A O 1
ATOM 974 N N . ASN A 1 125 ? 10.674 -10.437 13.706 1.00 64.06 125 ASN A N 1
ATOM 975 C CA . ASN A 1 125 ? 11.730 -9.963 14.625 1.00 64.06 125 ASN A CA 1
ATOM 976 C C . ASN A 1 125 ? 11.510 -8.573 15.270 1.00 64.06 125 ASN A C 1
ATOM 978 O O . ASN A 1 125 ? 12.481 -7.879 15.570 1.00 64.06 125 ASN A O 1
ATOM 982 N N . SER A 1 126 ? 10.266 -8.188 15.580 1.00 67.50 126 SER A N 1
ATOM 983 C CA . SER A 1 126 ? 9.873 -6.940 16.288 1.00 67.50 126 SER A CA 1
ATOM 984 C C . SER A 1 126 ? 10.059 -5.617 15.531 1.00 67.50 126 SER A C 1
ATOM 986 O O . SER A 1 126 ? 9.702 -4.562 16.054 1.00 67.50 126 SER A O 1
ATOM 988 N N . TYR A 1 127 ? 10.566 -5.662 14.302 1.00 76.75 127 TYR A N 1
ATOM 989 C CA . TYR A 1 127 ? 10.608 -4.516 13.399 1.00 76.75 127 TYR A CA 1
ATOM 990 C C . TYR A 1 127 ? 9.407 -4.542 12.461 1.00 76.75 127 TYR A C 1
ATOM 992 O O . TYR A 1 127 ? 9.008 -5.612 12.010 1.00 76.75 127 TYR A O 1
ATOM 1000 N N . ILE A 1 128 ? 8.849 -3.366 12.169 1.00 80.19 128 ILE A N 1
ATOM 1001 C CA . ILE A 1 128 ? 7.776 -3.230 11.182 1.00 80.19 128 ILE A CA 1
ATOM 1002 C C . ILE A 1 128 ? 8.359 -3.584 9.816 1.00 80.19 128 ILE A C 1
ATOM 1004 O O . ILE A 1 128 ? 9.287 -2.922 9.355 1.00 80.19 128 ILE A O 1
ATOM 1008 N N . ASP A 1 129 ? 7.808 -4.615 9.192 1.00 80.12 129 ASP A N 1
ATOM 1009 C CA . ASP A 1 129 ? 8.207 -5.101 7.869 1.00 80.12 129 ASP A CA 1
ATOM 1010 C C . ASP A 1 129 ? 7.053 -5.079 6.859 1.00 80.12 129 ASP A C 1
ATOM 1012 O O . ASP A 1 129 ? 7.240 -5.378 5.675 1.00 80.12 129 ASP A O 1
ATOM 1016 N N . PHE A 1 130 ? 5.868 -4.687 7.323 1.00 87.94 130 PHE A N 1
ATOM 1017 C CA . PHE A 1 130 ? 4.665 -4.558 6.531 1.00 87.94 130 PHE A CA 1
ATOM 1018 C C . PHE A 1 130 ? 3.904 -3.296 6.941 1.00 87.94 130 PHE A C 1
ATOM 1020 O O . PHE A 1 130 ? 3.647 -3.048 8.123 1.00 87.94 130 PHE A O 1
ATOM 1027 N N . LYS A 1 131 ? 3.540 -2.485 5.949 1.00 91.31 131 LYS A N 1
ATOM 1028 C CA . LYS A 1 131 ? 2.665 -1.325 6.117 1.00 91.31 131 LYS A CA 1
ATOM 1029 C C . LYS A 1 131 ? 1.584 -1.360 5.057 1.00 91.31 131 LYS A C 1
ATOM 1031 O O . LYS A 1 131 ? 1.872 -1.601 3.890 1.00 91.31 131 LYS A O 1
ATOM 1036 N N . MET A 1 132 ? 0.370 -1.038 5.460 1.00 94.62 132 MET A N 1
ATOM 1037 C CA . MET A 1 132 ? -0.773 -0.923 4.577 1.00 94.62 132 MET A CA 1
ATOM 1038 C C . MET A 1 132 ? -1.511 0.376 4.863 1.00 94.62 132 MET A C 1
ATOM 1040 O O . MET A 1 132 ? -1.637 0.774 6.018 1.00 94.62 132 MET A O 1
ATOM 1044 N N . GLU A 1 133 ? -1.940 1.065 3.818 1.00 95.25 133 GLU A N 1
ATOM 1045 C CA . GLU A 1 133 ? -2.652 2.334 3.890 1.00 95.25 133 GLU A CA 1
ATOM 1046 C C . GLU A 1 133 ? -3.869 2.271 2.987 1.00 95.25 133 GLU A C 1
ATOM 1048 O O . GLU A 1 133 ? -3.776 1.751 1.878 1.00 95.25 133 GLU A O 1
ATOM 1053 N N . TRP A 1 134 ? -4.969 2.848 3.446 1.00 96.00 134 TRP A N 1
ATOM 1054 C CA . TRP A 1 134 ? -6.179 3.038 2.665 1.00 96.00 134 TRP A CA 1
ATOM 1055 C C . TRP A 1 134 ? -6.503 4.520 2.610 1.00 96.00 134 TRP A C 1
ATOM 1057 O O . TRP A 1 134 ? -6.352 5.215 3.620 1.00 96.00 134 TRP A O 1
ATOM 1067 N N . CYS A 1 135 ? -6.949 4.985 1.452 1.00 92.75 135 CYS A N 1
ATOM 1068 C CA . CYS A 1 135 ? -7.368 6.362 1.242 1.00 92.75 135 CYS A CA 1
ATOM 1069 C C . CYS A 1 135 ? -8.708 6.397 0.505 1.00 92.75 135 CYS A C 1
ATOM 1071 O O . CYS A 1 135 ? -8.833 5.794 -0.560 1.00 92.75 135 CYS A O 1
ATOM 1073 N N . ASP A 1 136 ? -9.649 7.169 1.035 1.00 90.62 136 ASP A N 1
ATOM 1074 C CA . ASP A 1 136 ? -10.789 7.739 0.319 1.00 90.62 136 ASP A CA 1
ATOM 1075 C C . ASP A 1 136 ? -10.372 9.147 -0.148 1.00 90.62 136 ASP A C 1
ATOM 1077 O O . ASP A 1 136 ? -10.152 10.064 0.653 1.00 90.62 136 ASP A O 1
ATOM 1081 N N . TYR A 1 137 ? -10.129 9.297 -1.446 1.00 85.25 137 TYR A N 1
ATOM 1082 C CA . TYR A 1 137 ? -9.662 10.547 -2.043 1.00 85.25 137 TYR A CA 1
ATOM 1083 C C . TYR A 1 137 ? -10.814 11.459 -2.459 1.00 85.25 137 TYR A C 1
ATOM 1085 O O . TYR A 1 137 ? -10.623 12.683 -2.523 1.00 85.25 137 TYR A O 1
ATOM 1093 N N . ASP A 1 138 ? -11.977 10.891 -2.771 1.00 83.81 138 ASP A N 1
ATOM 1094 C CA . ASP A 1 138 ? -13.147 11.644 -3.214 1.00 83.81 138 ASP A CA 1
ATOM 1095 C C . ASP A 1 138 ? -14.156 11.942 -2.087 1.00 83.81 138 ASP A C 1
ATOM 1097 O O . ASP A 1 138 ? -15.084 12.734 -2.297 1.00 83.81 138 ASP A O 1
ATOM 1101 N N . TYR A 1 139 ? -13.895 11.421 -0.884 1.00 83.94 139 TYR A N 1
ATOM 1102 C CA . TYR A 1 139 ? -14.681 11.573 0.339 1.00 83.94 139 TYR A CA 1
ATOM 1103 C C . TYR A 1 139 ? -16.119 11.058 0.185 1.00 83.94 139 TYR A C 1
ATOM 1105 O O . TYR A 1 139 ? -17.073 11.683 0.666 1.00 83.94 139 TYR A O 1
ATOM 1113 N N . ASN A 1 140 ? -16.314 9.970 -0.569 1.00 84.94 140 ASN A N 1
ATOM 1114 C CA . ASN A 1 140 ? -17.639 9.390 -0.807 1.00 84.94 140 ASN A CA 1
ATOM 1115 C C . ASN A 1 140 ? -18.032 8.304 0.219 1.00 84.94 140 ASN A C 1
ATOM 1117 O O . ASN A 1 140 ? -19.175 7.824 0.192 1.00 84.94 140 ASN A O 1
ATOM 1121 N N . GLY A 1 141 ? -17.113 7.953 1.119 1.00 84.38 141 GLY A N 1
ATOM 1122 C CA . GLY A 1 141 ? -17.256 6.951 2.166 1.00 84.38 141 GLY A CA 1
ATOM 1123 C C . GLY A 1 141 ? -16.836 5.539 1.756 1.00 84.38 141 GLY A C 1
ATOM 1124 O O . GLY A 1 141 ? -17.185 4.580 2.447 1.00 84.38 141 GLY A O 1
ATOM 1125 N N . THR A 1 142 ? -16.127 5.384 0.636 1.00 87.75 142 THR A N 1
ATOM 1126 C CA . THR A 1 142 ? -15.478 4.128 0.239 1.00 87.75 142 THR A CA 1
ATOM 1127 C C . THR A 1 142 ? -14.001 4.379 0.002 1.00 87.75 142 THR A C 1
ATOM 1129 O O . THR A 1 142 ? -13.652 5.366 -0.626 1.00 87.75 142 THR A O 1
ATOM 1132 N N . MET A 1 143 ? -13.135 3.473 0.459 1.00 90.12 143 MET A N 1
ATOM 1133 C CA . MET A 1 143 ? -11.709 3.570 0.142 1.00 90.12 143 MET A CA 1
ATOM 1134 C C . MET A 1 143 ? -11.514 3.373 -1.362 1.00 90.12 143 MET A C 1
ATOM 1136 O O . MET A 1 143 ? -12.043 2.412 -1.918 1.00 90.12 143 MET A O 1
ATOM 1140 N N . ASP A 1 144 ? -10.733 4.248 -1.986 1.00 87.19 144 ASP A N 1
ATOM 1141 C CA . ASP A 1 144 ? -10.465 4.239 -3.428 1.00 87.19 144 ASP A CA 1
ATOM 1142 C C . ASP A 1 144 ? -9.093 3.635 -3.762 1.00 87.19 144 ASP A C 1
ATOM 1144 O O . ASP A 1 144 ? -8.826 3.166 -4.873 1.00 87.19 144 ASP A O 1
ATOM 1148 N N . GLU A 1 145 ? -8.170 3.696 -2.802 1.00 91.06 145 GLU A N 1
ATOM 1149 C CA . GLU A 1 145 ? -6.788 3.284 -2.995 1.00 91.06 145 GLU A CA 1
ATOM 1150 C C . GLU A 1 145 ? -6.255 2.537 -1.776 1.00 91.06 145 GLU A C 1
ATOM 1152 O O . GLU A 1 145 ? -6.441 2.959 -0.633 1.00 91.06 145 GLU A O 1
ATOM 1157 N N . VAL A 1 146 ? -5.520 1.457 -2.040 1.00 94.31 146 VAL A N 1
ATOM 1158 C CA . VAL A 1 146 ? -4.770 0.693 -1.048 1.00 94.31 146 VAL A CA 1
ATOM 1159 C C . VAL A 1 146 ? -3.292 0.711 -1.411 1.00 94.31 146 VAL A C 1
ATOM 1161 O O . VAL A 1 146 ? -2.895 0.210 -2.463 1.00 94.31 146 VAL A O 1
ATOM 1164 N N . LYS A 1 147 ? -2.445 1.247 -0.532 1.00 92.81 147 LYS A N 1
ATOM 1165 C CA . LYS A 1 147 ? -0.985 1.169 -0.667 1.00 92.81 147 LYS A CA 1
ATOM 1166 C C . LYS A 1 147 ? -0.426 0.131 0.287 1.00 92.81 147 LYS A C 1
ATOM 1168 O O . LYS A 1 147 ? -0.741 0.145 1.472 1.00 92.81 147 LYS A O 1
ATOM 1173 N N . ILE A 1 148 ? 0.453 -0.732 -0.203 1.00 92.00 148 ILE A N 1
ATOM 1174 C CA . ILE A 1 148 ? 1.144 -1.731 0.607 1.00 92.00 148 ILE A CA 1
ATOM 1175 C C . ILE A 1 148 ? 2.640 -1.559 0.441 1.00 92.00 148 ILE A C 1
ATOM 1177 O O . ILE A 1 148 ? 3.148 -1.489 -0.673 1.00 92.00 148 ILE A O 1
ATOM 1181 N N . HIS A 1 149 ? 3.356 -1.531 1.552 1.00 87.50 149 HIS A N 1
ATOM 1182 C CA . HIS A 1 149 ? 4.802 -1.482 1.579 1.00 87.50 149 HIS A CA 1
ATOM 1183 C C . HIS A 1 149 ? 5.346 -2.709 2.292 1.00 87.50 149 HIS A C 1
ATOM 1185 O O . HIS A 1 149 ? 4.880 -3.066 3.377 1.00 87.50 149 HIS A O 1
ATOM 1191 N N . ILE A 1 150 ? 6.357 -3.325 1.687 1.00 82.62 150 ILE A N 1
ATOM 1192 C CA . ILE A 1 150 ? 6.980 -4.537 2.207 1.00 82.62 150 ILE A CA 1
ATOM 1193 C C . ILE A 1 150 ? 8.485 -4.328 2.302 1.00 82.62 150 ILE A C 1
ATOM 1195 O O . ILE A 1 150 ? 9.162 -3.961 1.332 1.00 82.62 150 ILE A O 1
ATOM 1199 N N . THR A 1 151 ? 9.011 -4.578 3.491 1.00 77.00 151 THR A N 1
ATOM 1200 C CA . THR A 1 151 ? 10.445 -4.637 3.744 1.00 77.00 151 THR A CA 1
ATOM 1201 C C . THR A 1 151 ? 10.906 -6.080 3.571 1.00 77.00 151 THR A C 1
ATOM 1203 O O . THR A 1 151 ? 10.329 -7.009 4.147 1.00 77.00 151 THR A O 1
ATOM 1206 N N . ASN A 1 152 ? 11.935 -6.284 2.750 1.00 68.06 152 ASN A N 1
ATOM 1207 C CA . ASN A 1 152 ? 12.574 -7.587 2.628 1.00 68.06 152 ASN A CA 1
ATOM 1208 C C . ASN A 1 152 ? 13.431 -7.864 3.863 1.00 68.06 152 ASN A C 1
ATOM 1210 O O . ASN A 1 152 ? 13.926 -6.942 4.503 1.00 68.06 152 ASN A O 1
ATOM 1214 N N . TYR A 1 153 ? 13.619 -9.143 4.200 1.00 57.56 153 TYR A N 1
ATOM 1215 C CA . TYR A 1 153 ? 14.314 -9.557 5.426 1.00 57.56 153 TYR A CA 1
ATOM 1216 C C . TYR A 1 153 ? 15.719 -8.946 5.572 1.00 57.56 153 TYR A C 1
ATOM 1218 O O . TYR A 1 153 ? 16.141 -8.617 6.681 1.00 57.56 153 TYR A O 1
ATOM 1226 N N . GLU A 1 154 ? 16.434 -8.778 4.458 1.00 59.34 154 GLU A N 1
ATOM 1227 C CA . GLU A 1 154 ? 17.776 -8.184 4.431 1.00 59.34 154 GLU A CA 1
ATOM 1228 C C . GLU A 1 154 ? 17.757 -6.679 4.789 1.00 59.34 154 GLU A C 1
ATOM 1230 O O . GLU A 1 154 ? 18.672 -6.205 5.468 1.00 59.34 154 GLU A O 1
ATOM 1235 N N . ASP A 1 155 ? 16.645 -5.993 4.504 1.00 56.38 155 ASP A N 1
ATOM 1236 C CA . ASP A 1 155 ? 16.443 -4.541 4.640 1.00 56.38 155 ASP A CA 1
ATOM 1237 C C . ASP A 1 155 ? 15.774 -4.156 5.982 1.00 56.38 155 ASP A C 1
ATOM 1239 O O . ASP A 1 155 ? 15.698 -2.985 6.363 1.00 56.38 155 ASP A O 1
ATOM 1243 N N . ILE A 1 156 ? 15.298 -5.136 6.765 1.00 52.69 156 ILE A N 1
ATOM 1244 C CA . ILE A 1 156 ? 14.646 -4.897 8.072 1.00 52.69 156 ILE A CA 1
ATOM 1245 C C . ILE A 1 156 ? 15.560 -4.091 9.012 1.00 52.69 156 ILE A C 1
ATOM 1247 O O . ILE A 1 156 ? 15.097 -3.251 9.786 1.00 52.69 156 ILE A O 1
ATOM 1251 N N . ASN A 1 157 ? 16.875 -4.306 8.920 1.00 49.25 157 ASN A N 1
ATOM 1252 C CA . ASN A 1 157 ? 17.858 -3.618 9.757 1.00 49.25 157 ASN A CA 1
ATOM 1253 C C . ASN A 1 157 ? 18.162 -2.180 9.299 1.00 49.25 157 ASN A C 1
ATOM 1255 O O . ASN A 1 157 ? 18.744 -1.419 10.076 1.00 49.25 157 ASN A O 1
ATOM 1259 N N . SER A 1 158 ? 17.796 -1.803 8.070 1.00 52.06 158 SER A N 1
ATOM 1260 C CA . SER A 1 158 ? 17.985 -0.454 7.521 1.00 52.06 158 SER A CA 1
ATOM 1261 C C . SER A 1 158 ? 16.727 0.419 7.647 1.00 52.06 158 SER A C 1
ATOM 1263 O O . SER A 1 158 ? 16.821 1.642 7.511 1.00 52.06 158 SER A O 1
ATOM 1265 N N . GLY A 1 159 ? 15.569 -0.176 7.971 1.00 44.81 159 GLY A N 1
ATOM 1266 C CA . GLY A 1 159 ? 14.291 0.529 8.104 1.00 44.81 159 GLY A CA 1
ATOM 1267 C C . GLY A 1 159 ? 13.743 1.037 6.768 1.00 44.81 159 GLY A C 1
ATOM 1268 O O . GLY A 1 159 ? 13.055 2.059 6.741 1.00 44.81 159 GLY A O 1
ATOM 1269 N N . GLN A 1 160 ? 14.093 0.370 5.666 1.00 55.50 160 GLN A N 1
ATOM 1270 C CA . GLN A 1 160 ? 13.737 0.769 4.304 1.00 55.50 160 GLN A CA 1
ATOM 1271 C C . GLN A 1 160 ? 12.668 -0.156 3.707 1.00 55.50 160 GLN A C 1
ATOM 1273 O O . GLN A 1 160 ? 12.490 -1.291 4.143 1.00 55.50 160 GLN A O 1
ATOM 1278 N N . PHE A 1 161 ? 11.913 0.342 2.725 1.00 58.28 161 PHE A N 1
ATOM 1279 C CA . PHE A 1 161 ? 10.895 -0.435 2.014 1.00 58.28 161 PHE A CA 1
ATOM 1280 C C . PHE A 1 161 ? 11.416 -0.822 0.632 1.00 58.28 161 PHE A C 1
ATOM 1282 O O . PHE A 1 161 ? 11.795 0.046 -0.151 1.00 58.28 161 PHE A O 1
ATOM 1289 N N . SER A 1 162 ? 11.400 -2.123 0.348 1.00 69.38 162 SER A N 1
ATOM 1290 C CA . SER A 1 162 ? 11.962 -2.714 -0.874 1.00 69.38 162 SER A CA 1
ATOM 1291 C C . SER A 1 162 ? 10.995 -2.658 -2.055 1.00 69.38 162 SER A C 1
ATOM 1293 O O . SER A 1 162 ? 11.391 -2.491 -3.210 1.00 69.38 162 SER A O 1
ATOM 1295 N N . THR A 1 163 ? 9.702 -2.783 -1.750 1.00 79.75 163 THR A N 1
ATOM 1296 C CA . THR A 1 163 ? 8.626 -2.793 -2.733 1.00 79.75 163 THR A CA 1
ATOM 1297 C C . THR A 1 163 ? 7.426 -2.039 -2.184 1.00 79.75 163 THR A C 1
ATOM 1299 O O . THR A 1 163 ? 7.045 -2.208 -1.020 1.00 79.75 163 THR A O 1
ATOM 1302 N N . GLN A 1 164 ? 6.824 -1.221 -3.039 1.00 86.88 164 GLN A N 1
ATOM 1303 C CA . GLN A 1 164 ? 5.525 -0.609 -2.811 1.00 86.88 164 GLN A CA 1
ATOM 1304 C C . GLN A 1 164 ? 4.548 -1.105 -3.873 1.00 86.88 164 GLN A C 1
ATOM 1306 O O . GLN A 1 164 ? 4.840 -1.033 -5.062 1.00 86.88 164 GLN A O 1
ATOM 1311 N N . TYR A 1 165 ? 3.376 -1.541 -3.436 1.00 90.31 165 TYR A N 1
ATOM 1312 C CA . TYR A 1 165 ? 2.221 -1.807 -4.275 1.00 90.31 165 TYR A CA 1
ATOM 1313 C C . TYR A 1 165 ? 1.168 -0.724 -4.060 1.00 90.31 165 TYR A C 1
ATOM 1315 O O . TYR A 1 165 ? 0.947 -0.293 -2.930 1.00 90.31 165 TYR A O 1
ATOM 1323 N N . VAL A 1 166 ? 0.509 -0.301 -5.129 1.00 91.75 166 VAL A N 1
ATOM 1324 C CA . VAL A 1 166 ? -0.653 0.589 -5.096 1.00 91.75 166 VAL A CA 1
ATOM 1325 C C . VAL A 1 166 ? -1.765 -0.095 -5.866 1.00 91.75 166 VAL A C 1
ATOM 1327 O O . VAL A 1 166 ? -1.564 -0.428 -7.028 1.00 91.75 166 VAL A O 1
ATOM 1330 N N . TYR A 1 167 ? -2.911 -0.287 -5.228 1.00 91.69 167 TYR A N 1
ATOM 1331 C CA . TYR A 1 167 ? -4.122 -0.838 -5.822 1.00 91.69 167 TYR A CA 1
ATOM 1332 C C . TYR A 1 167 ? -5.174 0.262 -5.854 1.00 91.69 167 TYR A C 1
ATOM 1334 O O . TYR A 1 167 ? -5.441 0.867 -4.819 1.00 91.69 167 TYR A O 1
ATOM 1342 N N . GLY A 1 168 ? -5.758 0.517 -7.019 1.00 89.56 168 GLY A N 1
ATOM 1343 C CA . GLY A 1 168 ? -6.784 1.536 -7.215 1.00 89.56 168 GLY A CA 1
ATOM 1344 C C . GLY A 1 168 ? -8.061 0.955 -7.807 1.00 89.56 168 GLY A C 1
ATOM 1345 O O . GLY A 1 168 ? -8.009 0.063 -8.663 1.00 89.56 168 GLY A O 1
ATOM 1346 N N . ASP A 1 169 ? -9.204 1.481 -7.373 1.00 85.38 169 ASP A N 1
ATOM 1347 C CA . ASP A 1 169 ? -10.514 1.200 -7.976 1.00 85.38 169 ASP A CA 1
ATOM 1348 C C . ASP A 1 169 ? -10.939 2.242 -9.033 1.00 85.38 169 ASP A C 1
ATOM 1350 O O . ASP A 1 169 ? -12.061 2.235 -9.540 1.00 85.38 169 ASP A O 1
ATOM 1354 N N . PHE A 1 170 ? -10.001 3.093 -9.444 1.00 79.88 170 PHE A N 1
ATOM 1355 C CA . PHE A 1 170 ? -10.154 4.034 -10.545 1.00 79.88 170 PHE A CA 1
ATOM 1356 C C . PHE A 1 170 ? -9.652 3.444 -11.867 1.00 79.88 170 PHE A C 1
ATOM 1358 O O . PHE A 1 170 ? -8.669 2.706 -11.912 1.00 79.88 170 PHE A O 1
ATOM 1365 N N . SER A 1 171 ? -10.320 3.783 -12.968 1.00 63.72 171 SER A N 1
ATOM 1366 C CA . SER A 1 171 ? -10.080 3.159 -14.282 1.00 63.72 171 SER A CA 1
ATOM 1367 C C . SER A 1 171 ? -9.225 3.969 -15.250 1.00 63.72 171 SER A C 1
ATOM 1369 O O . SER A 1 171 ? -8.829 3.451 -16.288 1.00 63.72 171 SER A O 1
ATOM 1371 N N . ASP A 1 172 ? -8.996 5.246 -14.966 1.00 66.44 172 ASP A N 1
ATOM 1372 C CA . ASP A 1 172 ? -8.197 6.118 -15.824 1.00 66.44 172 ASP A CA 1
ATOM 1373 C C . ASP A 1 172 ? -7.397 7.064 -14.937 1.00 66.44 172 ASP A C 1
ATOM 1375 O O . ASP A 1 172 ? -7.976 7.698 -14.056 1.00 66.44 172 ASP A O 1
ATOM 1379 N N . ILE A 1 173 ? -6.084 7.136 -15.154 1.00 68.38 173 ILE A N 1
ATOM 1380 C CA . ILE A 1 173 ? -5.233 8.188 -14.603 1.00 68.38 173 ILE A CA 1
ATOM 1381 C C . ILE A 1 173 ? -4.840 9.073 -15.776 1.00 68.38 173 ILE A C 1
ATOM 1383 O O . ILE A 1 173 ? -4.008 8.703 -16.609 1.00 68.38 173 ILE A O 1
ATOM 1387 N N . ASN A 1 174 ? -5.366 10.292 -15.800 1.00 66.25 174 ASN A N 1
ATOM 1388 C CA . ASN A 1 174 ? -4.829 11.318 -16.668 1.00 66.25 174 ASN A CA 1
ATOM 1389 C C . ASN A 1 174 ? -3.488 11.787 -16.093 1.00 66.25 174 ASN A C 1
ATOM 1391 O O . ASN A 1 174 ? -3.438 12.575 -15.148 1.00 66.25 174 ASN A O 1
ATOM 1395 N N . PHE A 1 175 ? -2.391 11.307 -16.675 1.00 58.53 175 PHE A N 1
ATOM 1396 C CA . PHE A 1 175 ? -1.036 11.644 -16.237 1.00 58.53 175 PHE A CA 1
ATOM 1397 C C . PHE A 1 175 ? -0.673 13.117 -16.438 1.00 58.53 175 PHE A C 1
ATOM 1399 O O . PHE A 1 175 ? 0.10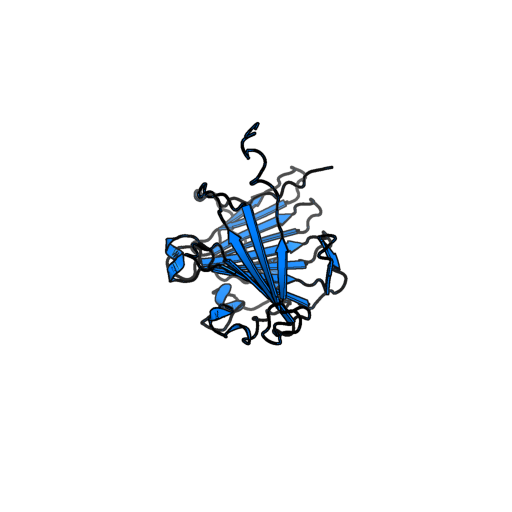3 13.653 -15.648 1.00 58.53 175 PHE A O 1
ATOM 1406 N N . ASP A 1 176 ? -1.241 13.771 -17.454 1.00 51.03 176 ASP A N 1
ATOM 1407 C CA . ASP A 1 176 ? -0.963 15.180 -17.746 1.00 51.03 176 ASP A CA 1
ATOM 1408 C C . ASP A 1 176 ? -1.638 16.102 -16.721 1.00 51.03 176 ASP A C 1
ATOM 1410 O O . ASP A 1 176 ? -1.091 17.139 -16.340 1.00 51.03 176 ASP A O 1
ATOM 1414 N N . GLU A 1 177 ? -2.831 15.721 -16.258 1.00 59.22 177 GLU A N 1
ATOM 1415 C CA . GLU A 1 177 ? -3.625 16.509 -15.310 1.00 59.22 177 GLU A CA 1
ATOM 1416 C C . GLU A 1 177 ? -3.488 16.034 -13.855 1.00 59.22 177 GLU A C 1
ATOM 1418 O O . GLU A 1 177 ? -3.860 16.765 -12.935 1.00 59.22 177 GLU A O 1
ATOM 1423 N N . GLY A 1 178 ? -2.949 14.832 -13.634 1.00 59.03 178 GLY A N 1
ATOM 1424 C CA . GLY A 1 178 ? -2.882 14.183 -12.325 1.00 59.03 178 GLY A CA 1
ATOM 1425 C C . GLY A 1 178 ? -4.259 13.838 -11.752 1.00 59.03 178 GLY A C 1
ATOM 1426 O O . GLY A 1 178 ? -4.432 13.882 -10.535 1.00 59.03 178 GLY A O 1
ATOM 1427 N N . THR A 1 179 ? -5.247 13.567 -12.609 1.00 67.94 179 THR A N 1
ATOM 1428 C CA . THR A 1 179 ? -6.628 13.249 -12.210 1.00 67.94 179 THR A CA 1
ATOM 1429 C C . THR A 1 179 ? -6.926 11.770 -12.425 1.00 67.94 179 THR A C 1
ATOM 1431 O O . THR A 1 179 ? -6.377 11.160 -13.339 1.00 67.94 179 THR A O 1
ATOM 1434 N N . ALA A 1 180 ? -7.780 11.194 -11.577 1.00 72.94 180 ALA A N 1
ATOM 1435 C CA . ALA A 1 180 ? -8.229 9.813 -11.699 1.00 72.94 180 ALA A CA 1
ATOM 1436 C C . ALA A 1 180 ? -9.763 9.728 -11.772 1.00 72.94 180 ALA A C 1
ATOM 1438 O O . ALA A 1 180 ? -10.460 10.537 -11.153 1.00 72.94 180 ALA A O 1
ATOM 1439 N N . ASP A 1 181 ? -10.285 8.779 -12.555 1.00 75.62 181 ASP A N 1
ATOM 1440 C CA . ASP A 1 181 ? -11.723 8.494 -12.663 1.00 75.62 181 ASP A CA 1
ATOM 1441 C C . ASP A 1 181 ? -12.145 7.364 -11.708 1.00 75.62 181 ASP A C 1
ATOM 1443 O O . ASP A 1 181 ? -11.923 6.185 -11.991 1.00 75.62 181 ASP A O 1
ATOM 1447 N N . TYR A 1 182 ? -12.805 7.743 -10.611 1.00 71.88 182 TYR A N 1
ATOM 1448 C CA . TYR A 1 182 ? -13.303 6.866 -9.540 1.00 71.88 182 TYR A CA 1
ATOM 1449 C C . TYR A 1 182 ? -14.733 6.332 -9.779 1.00 71.88 182 TYR A C 1
ATOM 1451 O O . TYR A 1 182 ? -15.410 5.854 -8.868 1.00 71.88 182 TYR A O 1
ATOM 1459 N N . THR A 1 183 ? -15.274 6.424 -11.000 1.00 67.44 183 THR A N 1
ATOM 1460 C CA . THR A 1 183 ? -16.664 5.995 -11.264 1.00 67.44 183 THR A CA 1
ATOM 1461 C C . THR A 1 183 ? -16.868 4.472 -11.271 1.00 67.44 183 THR A C 1
ATOM 1463 O O . THR A 1 183 ? -18.013 4.008 -11.205 1.00 67.44 183 THR A O 1
ATOM 1466 N N . ASN A 1 184 ? -15.794 3.677 -11.307 1.00 63.69 184 ASN A N 1
ATOM 1467 C CA . ASN A 1 184 ? -15.829 2.216 -11.408 1.00 63.69 184 ASN A CA 1
ATOM 1468 C C . ASN A 1 184 ? -15.733 1.507 -10.046 1.00 63.69 184 ASN A C 1
ATOM 1470 O O . ASN A 1 184 ? -14.741 0.877 -9.710 1.00 63.69 184 ASN A O 1
ATOM 1474 N N . LYS A 1 185 ? -16.829 1.517 -9.286 1.00 65.94 185 LYS A N 1
ATOM 1475 C CA . LYS A 1 185 ? -16.879 0.874 -7.961 1.00 65.94 185 LYS A CA 1
ATOM 1476 C C . LYS A 1 185 ? -16.824 -0.664 -8.039 1.00 65.94 185 LYS A C 1
ATOM 1478 O O . LYS A 1 185 ? -17.527 -1.270 -8.854 1.00 65.94 185 LYS A O 1
ATOM 1483 N N . ASN A 1 186 ? -16.144 -1.297 -7.079 1.00 69.94 186 ASN A N 1
ATOM 1484 C CA . ASN A 1 186 ? -16.140 -2.749 -6.802 1.00 69.94 186 ASN A CA 1
ATOM 1485 C C . ASN A 1 186 ? -15.228 -3.658 -7.641 1.00 69.94 186 ASN A C 1
ATOM 1487 O O . ASN A 1 186 ? -15.486 -4.862 -7.737 1.00 69.94 186 ASN A O 1
ATOM 1491 N N . LYS A 1 187 ? -14.166 -3.124 -8.245 1.00 76.81 187 LYS A N 1
ATOM 1492 C CA . LYS A 1 187 ? -13.117 -3.935 -8.878 1.00 76.81 187 LYS A CA 1
ATOM 1493 C C . LYS A 1 187 ? -11.786 -3.190 -8.821 1.00 76.81 187 LYS A C 1
ATOM 1495 O O . LYS A 1 187 ? -11.756 -2.000 -9.098 1.00 76.81 187 LYS A O 1
ATOM 1500 N N . VAL A 1 188 ? -10.700 -3.902 -8.519 1.00 77.25 188 VAL A N 1
ATOM 1501 C CA . VAL A 1 188 ? -9.341 -3.383 -8.728 1.00 77.25 188 VAL A CA 1
ATOM 1502 C C . VAL A 1 188 ? -9.138 -3.217 -10.230 1.00 77.25 188 VAL A C 1
ATOM 1504 O O . VAL A 1 188 ? -9.324 -4.174 -10.980 1.00 77.25 188 VAL A O 1
ATOM 1507 N N . GLN A 1 189 ? -8.827 -2.002 -10.664 1.00 78.81 189 GLN A N 1
ATOM 1508 C CA . GLN A 1 189 ? -8.573 -1.686 -12.074 1.00 78.81 189 GLN A CA 1
ATOM 1509 C C . GLN A 1 189 ? -7.122 -1.301 -12.302 1.00 78.81 189 GLN A C 1
ATOM 1511 O O . GLN A 1 189 ? -6.614 -1.469 -13.396 1.00 78.81 189 GLN A O 1
ATOM 1516 N N . TYR A 1 190 ? -6.466 -0.774 -11.274 1.00 80.31 190 TYR A N 1
ATOM 1517 C CA . TYR A 1 190 ? -5.113 -0.281 -11.385 1.00 80.31 190 TYR A CA 1
ATOM 1518 C C . TYR A 1 190 ? -4.234 -0.947 -10.342 1.00 80.31 190 TYR A C 1
ATOM 1520 O O . TYR A 1 190 ? -4.557 -0.919 -9.151 1.00 80.31 190 TYR A O 1
ATOM 1528 N N . ILE A 1 191 ? -3.102 -1.496 -10.775 1.00 85.12 191 ILE A N 1
ATOM 1529 C CA . ILE A 1 191 ? -2.050 -1.950 -9.873 1.00 85.12 191 ILE A CA 1
ATOM 1530 C C . ILE A 1 191 ? -0.732 -1.320 -10.296 1.00 85.12 191 ILE A C 1
ATOM 1532 O O . ILE A 1 191 ? -0.340 -1.409 -11.453 1.00 85.12 191 ILE A O 1
ATOM 1536 N N . GLN A 1 192 ? -0.018 -0.703 -9.358 1.00 85.06 192 GLN A N 1
ATOM 1537 C CA . GLN A 1 192 ? 1.346 -0.232 -9.566 1.00 85.06 192 GLN A CA 1
ATOM 1538 C C . GLN A 1 192 ? 2.285 -0.902 -8.577 1.00 85.06 192 GLN A C 1
ATOM 1540 O O . GLN A 1 192 ? 2.105 -0.759 -7.371 1.00 85.06 192 GLN A O 1
ATOM 1545 N N . ALA A 1 193 ? 3.330 -1.548 -9.081 1.00 84.44 193 ALA A N 1
ATOM 1546 C CA . ALA A 1 193 ? 4.452 -1.993 -8.271 1.00 84.44 193 ALA A CA 1
ATOM 1547 C C . ALA A 1 193 ? 5.647 -1.067 -8.502 1.00 84.44 193 ALA A C 1
ATOM 1549 O O . ALA A 1 193 ? 5.992 -0.741 -9.640 1.00 84.44 193 ALA A O 1
ATOM 1550 N N . VAL A 1 194 ? 6.279 -0.643 -7.416 1.00 81.62 194 VAL A N 1
ATOM 1551 C CA . VAL A 1 194 ? 7.513 0.134 -7.429 1.00 81.62 194 VAL A CA 1
ATOM 1552 C C . VAL A 1 194 ? 8.560 -0.653 -6.672 1.00 81.62 194 VAL A C 1
ATOM 1554 O O . VAL A 1 194 ? 8.387 -0.917 -5.481 1.00 81.62 194 VAL A O 1
ATOM 1557 N N . THR A 1 195 ? 9.649 -0.992 -7.350 1.00 72.75 195 THR A N 1
ATOM 1558 C CA . THR A 1 195 ? 10.817 -1.608 -6.722 1.00 72.75 195 THR A CA 1
ATOM 1559 C C . THR A 1 195 ? 11.954 -0.601 -6.665 1.00 72.75 195 THR A C 1
ATOM 1561 O O . THR A 1 195 ? 12.255 0.115 -7.627 1.00 72.75 195 THR A O 1
ATOM 1564 N N . LEU A 1 196 ? 12.553 -0.503 -5.482 1.00 64.25 196 LEU A N 1
ATOM 1565 C CA . LEU A 1 196 ? 13.707 0.343 -5.215 1.00 64.25 196 LEU A CA 1
ATOM 1566 C C . LEU A 1 196 ? 14.831 -0.584 -4.743 1.00 64.25 196 LEU A C 1
ATOM 1568 O O . LEU A 1 196 ? 14.768 -1.060 -3.611 1.00 64.25 196 LEU A O 1
ATOM 1572 N N . PRO A 1 197 ? 15.843 -0.897 -5.570 1.00 50.56 197 PRO A N 1
ATOM 1573 C CA . PRO A 1 197 ? 16.981 -1.654 -5.072 1.00 50.56 197 PRO A CA 1
ATOM 1574 C C . PRO A 1 197 ? 17.754 -0.818 -4.038 1.00 50.56 197 PRO A C 1
ATOM 1576 O O . PRO A 1 197 ? 18.195 0.297 -4.325 1.00 50.56 197 PRO A O 1
ATOM 1579 N N . GLU A 1 198 ? 17.928 -1.391 -2.843 1.00 43.47 198 GLU A N 1
ATOM 1580 C CA . GLU A 1 198 ? 18.406 -0.753 -1.601 1.00 43.47 198 GLU A CA 1
ATOM 1581 C C . GLU A 1 198 ? 19.788 -0.063 -1.715 1.00 43.47 198 GLU A C 1
ATOM 1583 O O . GLU A 1 198 ? 20.105 0.843 -0.952 1.00 43.47 198 GLU A O 1
ATOM 1588 N N . ASN A 1 199 ? 20.625 -0.427 -2.695 1.00 44.25 199 ASN A N 1
ATOM 1589 C CA . ASN A 1 199 ? 21.989 0.103 -2.848 1.00 44.25 199 ASN A CA 1
ATOM 1590 C C . ASN A 1 199 ? 22.297 0.603 -4.261 1.00 44.25 199 ASN A C 1
ATOM 1592 O O . ASN A 1 199 ? 23.382 0.362 -4.798 1.00 44.25 199 ASN A O 1
ATOM 1596 N N . ASN A 1 200 ? 21.354 1.298 -4.893 1.00 46.12 200 ASN A N 1
ATOM 1597 C CA . ASN A 1 200 ? 21.619 1.819 -6.222 1.00 46.12 200 ASN A CA 1
ATOM 1598 C C . ASN A 1 200 ? 22.328 3.183 -6.186 1.00 46.12 200 ASN A C 1
ATOM 1600 O O . ASN A 1 200 ? 21.692 4.235 -6.111 1.00 46.12 200 ASN A O 1
ATOM 1604 N N .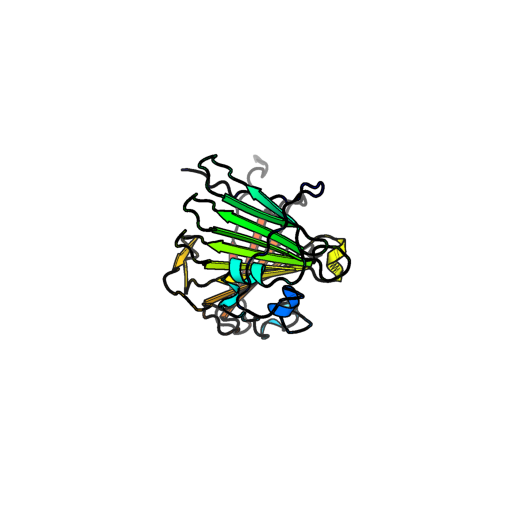 SER A 1 201 ? 23.657 3.174 -6.326 1.00 46.47 201 SER A N 1
ATOM 1605 C CA . SER A 1 201 ? 24.459 4.381 -6.588 1.00 46.47 201 SER A CA 1
ATOM 1606 C C . SER A 1 201 ? 24.028 5.140 -7.855 1.00 46.47 201 SER A C 1
ATOM 1608 O O . SER A 1 201 ? 24.373 6.308 -8.017 1.00 46.47 201 SER A O 1
ATOM 1610 N N . LEU A 1 202 ? 23.245 4.504 -8.731 1.00 48.31 202 LEU A N 1
ATOM 1611 C CA . LEU A 1 202 ? 22.671 5.060 -9.958 1.00 48.31 202 LEU A CA 1
ATOM 1612 C C . LEU A 1 202 ? 21.277 5.675 -9.753 1.00 48.31 202 LEU A C 1
ATOM 1614 O O . LEU A 1 202 ? 20.735 6.213 -10.714 1.00 48.31 202 LEU A O 1
ATOM 1618 N N . GLY A 1 203 ? 20.686 5.573 -8.551 1.00 63.66 203 GLY A N 1
ATOM 1619 C CA . GLY A 1 203 ? 19.349 6.090 -8.255 1.00 63.66 203 GLY A CA 1
ATOM 1620 C C . GLY A 1 203 ? 18.295 5.581 -9.239 1.00 63.66 203 GLY A C 1
ATOM 1621 O O . GLY A 1 203 ? 17.704 6.377 -9.951 1.00 63.66 203 GLY A O 1
ATOM 1622 N N . GLU A 1 204 ? 18.085 4.271 -9.347 1.00 73.00 204 GLU A N 1
ATOM 1623 C CA . GLU A 1 204 ? 17.071 3.724 -10.258 1.00 73.00 204 GLU A CA 1
ATOM 1624 C C . GLU A 1 204 ? 15.773 3.383 -9.520 1.00 73.00 204 GLU A C 1
ATOM 1626 O O . GLU A 1 204 ? 15.802 2.800 -8.438 1.00 73.00 204 GLU A O 1
ATOM 1631 N N . GLN A 1 205 ? 14.643 3.726 -10.130 1.00 79.44 205 GLN A N 1
ATOM 1632 C CA . GLN A 1 205 ? 13.302 3.313 -9.734 1.00 79.44 205 GLN A CA 1
ATOM 1633 C C . GLN A 1 205 ? 12.660 2.584 -10.912 1.00 79.44 205 GLN A C 1
ATOM 1635 O O . GLN A 1 205 ? 12.625 3.117 -12.023 1.00 79.44 205 GLN A O 1
ATOM 1640 N N . GLN A 1 206 ? 12.123 1.393 -10.664 1.00 82.12 206 GLN A N 1
ATOM 1641 C CA . GLN A 1 206 ? 11.368 0.643 -11.663 1.00 82.12 206 GLN A CA 1
ATOM 1642 C C . GLN A 1 206 ? 9.893 0.631 -11.275 1.00 82.12 206 GLN A C 1
ATOM 1644 O O . GLN A 1 206 ? 9.547 0.471 -10.103 1.00 82.12 206 GLN A O 1
ATOM 1649 N N . ILE A 1 207 ? 9.036 0.870 -12.260 1.00 87.75 207 ILE A N 1
ATOM 1650 C CA . ILE A 1 207 ? 7.591 0.997 -12.111 1.00 87.75 207 ILE A CA 1
ATOM 1651 C C . ILE A 1 207 ? 6.943 0.016 -13.077 1.00 87.75 207 ILE A C 1
ATOM 1653 O O . ILE A 1 207 ? 7.240 0.028 -14.270 1.00 87.75 207 ILE A O 1
ATOM 1657 N N . PHE A 1 208 ? 6.031 -0.790 -12.554 1.00 88.12 208 PHE A N 1
ATOM 1658 C CA . PHE A 1 208 ? 5.249 -1.764 -13.303 1.00 88.12 208 PHE A CA 1
ATOM 1659 C C . PHE A 1 208 ? 3.777 -1.457 -13.096 1.00 88.12 208 PHE A C 1
ATOM 1661 O O . PHE A 1 208 ? 3.389 -1.150 -11.964 1.00 88.12 208 PHE A O 1
ATOM 1668 N N . ARG A 1 209 ? 2.975 -1.514 -14.160 1.00 89.00 209 ARG A N 1
ATOM 1669 C CA . ARG A 1 209 ? 1.545 -1.223 -14.090 1.00 89.00 209 ARG A CA 1
ATOM 1670 C C . ARG A 1 209 ? 0.699 -2.273 -14.783 1.00 89.00 209 ARG A C 1
ATOM 1672 O O . ARG A 1 209 ? 0.992 -2.660 -15.909 1.00 89.00 209 ARG A O 1
ATOM 1679 N N . ASP A 1 210 ? -0.364 -2.628 -14.089 1.00 88.44 210 ASP A N 1
ATOM 1680 C CA . ASP A 1 210 ? -1.552 -3.307 -14.584 1.00 88.44 210 ASP A CA 1
ATOM 1681 C C . ASP A 1 210 ? -2.660 -2.246 -14.661 1.00 88.44 210 ASP A C 1
ATOM 1683 O O . ASP A 1 210 ? -2.954 -1.590 -13.654 1.00 88.44 210 ASP A O 1
ATOM 1687 N N . MET A 1 211 ? -3.192 -1.998 -15.854 1.00 84.81 211 MET A N 1
ATOM 1688 C CA . MET A 1 211 ? -4.188 -0.955 -16.111 1.00 84.81 211 MET A CA 1
ATOM 1689 C C . MET A 1 211 ? -5.620 -1.494 -16.173 1.00 84.81 211 MET A C 1
ATOM 1691 O O . MET A 1 211 ? -6.546 -0.688 -16.312 1.00 84.81 211 MET A O 1
ATOM 1695 N N . ASP A 1 212 ? -5.821 -2.813 -16.091 1.00 83.50 212 ASP A N 1
ATOM 1696 C CA . ASP A 1 212 ? -7.155 -3.419 -16.063 1.00 83.50 212 ASP A CA 1
ATOM 1697 C C . ASP A 1 212 ? -7.416 -4.372 -14.877 1.00 83.50 212 ASP A C 1
ATOM 1699 O O . ASP A 1 212 ? -8.543 -4.866 -14.706 1.00 83.50 212 ASP A O 1
ATOM 1703 N N . GLY A 1 213 ? -6.429 -4.558 -14.004 1.00 84.56 213 GLY A N 1
ATOM 1704 C CA . GLY A 1 213 ? -6.505 -5.322 -12.764 1.00 84.56 213 GLY A CA 1
ATOM 1705 C C . GLY A 1 213 ? -6.492 -6.838 -12.964 1.00 84.56 213 GLY A C 1
ATOM 1706 O O . GLY A 1 213 ? -7.007 -7.556 -12.097 1.00 84.56 213 GLY A O 1
ATOM 1707 N N . ASP A 1 214 ? -6.014 -7.342 -14.105 1.00 86.81 214 ASP A N 1
ATOM 1708 C CA . ASP A 1 214 ? -5.955 -8.778 -14.402 1.00 86.81 214 ASP A CA 1
ATOM 1709 C C . ASP A 1 214 ? -4.693 -9.491 -13.865 1.00 86.81 214 ASP A C 1
ATOM 1711 O O . ASP A 1 214 ? -4.614 -10.727 -13.882 1.00 86.81 214 ASP A O 1
ATOM 1715 N N . GLY A 1 215 ? -3.749 -8.729 -13.311 1.00 86.75 215 GLY A N 1
ATOM 1716 C CA . GLY A 1 215 ? -2.458 -9.170 -12.787 1.00 86.75 215 GLY A CA 1
ATOM 1717 C C . GLY A 1 215 ? -1.346 -9.224 -13.837 1.00 86.75 215 GLY A C 1
ATOM 1718 O O . GLY A 1 215 ? -0.204 -9.541 -13.494 1.00 86.75 215 GLY A O 1
ATOM 1719 N N . GLY A 1 216 ? -1.639 -8.963 -15.106 1.00 88.56 216 GLY A N 1
ATOM 1720 C CA . GLY A 1 216 ? -0.673 -8.772 -16.179 1.00 88.56 216 GLY A CA 1
ATOM 1721 C C . GLY A 1 216 ? -0.006 -7.401 -16.102 1.00 88.56 216 GLY A C 1
ATOM 1722 O O . GLY A 1 216 ? -0.538 -6.456 -15.537 1.00 88.56 216 GLY A O 1
ATOM 1723 N N . ILE A 1 217 ? 1.207 -7.290 -16.645 1.00 88.81 217 ILE A N 1
ATOM 1724 C CA . ILE A 1 217 ? 1.869 -5.990 -16.783 1.00 88.81 217 ILE A CA 1
ATOM 1725 C C . ILE A 1 217 ? 1.535 -5.448 -18.168 1.00 88.81 217 ILE A C 1
ATOM 1727 O O . ILE A 1 217 ? 1.917 -6.056 -19.167 1.00 88.81 217 ILE A O 1
ATOM 1731 N N . ASP A 1 218 ? 0.862 -4.303 -18.213 1.00 87.12 218 ASP A N 1
ATOM 1732 C CA . ASP A 1 218 ? 0.520 -3.588 -19.446 1.00 87.12 218 ASP A CA 1
ATOM 1733 C C . ASP A 1 218 ? 1.542 -2.506 -19.795 1.00 87.12 218 ASP A C 1
ATOM 1735 O O . ASP A 1 218 ? 1.625 -2.057 -20.937 1.00 87.12 218 ASP A O 1
ATOM 1739 N N . TRP A 1 219 ? 2.282 -2.025 -18.793 1.00 87.25 219 TRP A N 1
ATOM 1740 C CA . TRP A 1 219 ? 3.205 -0.910 -18.956 1.00 87.25 219 TRP A CA 1
ATOM 1741 C C . TRP A 1 219 ? 4.346 -0.955 -17.944 1.00 87.25 219 TRP A C 1
ATOM 1743 O O . TRP A 1 219 ? 4.139 -1.186 -16.748 1.00 87.25 219 TRP A O 1
ATOM 1753 N N . MET A 1 220 ? 5.554 -0.647 -18.410 1.00 88.88 220 MET A N 1
ATOM 1754 C CA . MET A 1 220 ? 6.748 -0.544 -17.576 1.00 88.88 220 MET A CA 1
ATOM 1755 C C . MET A 1 220 ? 7.468 0.781 -17.777 1.00 88.88 220 MET A C 1
ATOM 1757 O O . MET A 1 220 ? 7.541 1.326 -18.880 1.00 88.88 220 MET A O 1
ATOM 1761 N N . GLN A 1 221 ? 8.089 1.260 -16.703 1.00 87.00 221 GLN A N 1
ATOM 1762 C CA . GLN A 1 221 ? 8.952 2.427 -16.740 1.00 87.00 221 GLN A CA 1
ATOM 1763 C C . GLN A 1 221 ? 10.162 2.258 -15.824 1.00 87.00 221 GLN A C 1
ATOM 1765 O O . GLN A 1 221 ? 10.035 1.896 -14.658 1.00 87.00 221 GLN A O 1
ATOM 1770 N N . VAL A 1 222 ? 11.341 2.597 -16.336 1.00 84.44 222 VAL A N 1
ATOM 1771 C CA . VAL A 1 222 ? 12.578 2.698 -15.558 1.00 84.44 222 VAL A CA 1
ATOM 1772 C C . VAL A 1 222 ? 12.989 4.162 -15.498 1.00 84.44 222 VAL A C 1
ATOM 1774 O O . VAL A 1 222 ? 13.165 4.816 -16.526 1.00 84.44 222 VAL A O 1
ATOM 1777 N N . ARG A 1 223 ? 13.155 4.685 -14.286 1.00 81.88 223 ARG A N 1
ATOM 1778 C CA . ARG A 1 223 ? 13.650 6.038 -14.022 1.00 81.88 223 ARG A CA 1
ATOM 1779 C C . ARG A 1 223 ? 15.037 5.945 -13.420 1.00 81.88 223 ARG A C 1
ATOM 1781 O O . ARG A 1 223 ? 15.210 5.279 -12.408 1.00 81.88 223 ARG A O 1
ATOM 1788 N N . ARG A 1 224 ? 16.010 6.630 -14.012 1.00 79.31 224 ARG A N 1
ATOM 1789 C CA . ARG A 1 224 ? 17.381 6.737 -13.493 1.00 79.31 224 ARG A CA 1
ATOM 1790 C C . ARG A 1 224 ? 17.665 8.169 -13.084 1.00 79.31 224 ARG A C 1
ATOM 1792 O O . ARG A 1 224 ? 17.584 9.059 -13.929 1.00 79.31 224 ARG A O 1
ATOM 1799 N N . TYR A 1 225 ? 18.009 8.363 -11.820 1.00 76.69 225 TYR A N 1
ATOM 1800 C CA . TYR A 1 225 ? 18.279 9.645 -11.187 1.00 76.69 225 TYR A CA 1
ATOM 1801 C C . TYR A 1 225 ? 19.785 9.883 -11.087 1.00 76.69 225 TYR A C 1
ATOM 1803 O O . TYR A 1 225 ? 20.500 9.181 -10.366 1.00 76.69 225 TYR A O 1
ATOM 1811 N N . TYR A 1 226 ? 20.268 10.927 -11.750 1.00 72.75 226 TYR A N 1
ATOM 1812 C CA . TYR A 1 226 ? 21.682 11.287 -11.741 1.00 72.75 226 TYR A CA 1
ATOM 1813 C C . TYR A 1 226 ? 21.930 12.454 -10.789 1.00 72.75 226 TYR A C 1
ATOM 1815 O O . TYR A 1 226 ? 21.239 13.468 -10.868 1.00 72.75 226 TYR A O 1
ATOM 1823 N N . ASP A 1 227 ? 22.924 12.269 -9.923 1.00 71.38 227 ASP A N 1
ATOM 1824 C CA . ASP A 1 227 ? 23.602 13.335 -9.182 1.00 71.38 227 ASP A CA 1
ATOM 1825 C C . ASP A 1 227 ? 24.842 13.703 -10.008 1.00 71.38 227 ASP A C 1
ATOM 1827 O O . ASP A 1 227 ? 25.785 12.912 -10.107 1.00 71.38 227 ASP A O 1
ATOM 1831 N N . ILE A 1 228 ? 24.778 14.813 -10.737 1.00 68.69 228 ILE A N 1
ATOM 1832 C CA . ILE A 1 228 ? 25.807 15.201 -11.710 1.00 68.69 228 ILE A CA 1
ATOM 1833 C C . ILE A 1 228 ? 26.986 15.890 -11.011 1.00 68.69 228 ILE A C 1
ATOM 1835 O O . ILE A 1 228 ? 28.110 15.832 -11.518 1.00 68.69 228 ILE A O 1
ATOM 1839 N N . ASN A 1 229 ? 26.746 16.561 -9.882 1.00 65.81 229 ASN A N 1
ATOM 1840 C CA . ASN A 1 229 ? 27.729 17.400 -9.192 1.00 65.81 229 ASN A CA 1
ATOM 1841 C C . ASN A 1 229 ? 28.217 16.813 -7.848 1.00 65.81 229 ASN A C 1
ATOM 1843 O O . ASN A 1 229 ? 29.046 17.443 -7.189 1.00 65.81 229 ASN A O 1
ATOM 1847 N N . GLU A 1 230 ? 27.763 15.610 -7.492 1.00 70.25 230 GLU A N 1
ATOM 1848 C CA . GLU A 1 230 ? 28.091 14.863 -6.271 1.00 70.25 230 GLU A CA 1
ATOM 1849 C C . GLU A 1 230 ? 27.710 15.601 -4.972 1.00 70.25 230 GLU A C 1
ATOM 1851 O O . GLU A 1 230 ? 28.348 15.417 -3.928 1.00 70.25 230 GLU A O 1
ATOM 1856 N N . ASP A 1 231 ? 26.677 16.451 -5.007 1.00 70.31 231 ASP A N 1
ATOM 1857 C CA . ASP A 1 231 ? 26.195 17.184 -3.828 1.00 70.31 231 ASP A CA 1
ATOM 1858 C C . ASP A 1 231 ? 25.100 16.432 -3.035 1.00 70.31 231 ASP A C 1
ATOM 1860 O O . ASP A 1 231 ? 24.679 16.887 -1.964 1.00 70.31 231 ASP A O 1
ATOM 1864 N N . ASN A 1 232 ? 24.743 15.220 -3.476 1.00 66.50 232 ASN A N 1
ATOM 1865 C CA . ASN A 1 232 ? 23.643 14.376 -2.997 1.00 66.50 232 ASN A CA 1
ATOM 1866 C C . ASN A 1 232 ? 22.236 14.891 -3.334 1.00 66.50 232 ASN A C 1
ATOM 1868 O O . ASN A 1 232 ? 21.253 14.406 -2.761 1.00 66.50 232 ASN A O 1
ATOM 1872 N N . VAL A 1 233 ? 22.113 15.834 -4.261 1.00 68.12 233 VAL A N 1
ATOM 1873 C CA . VAL A 1 233 ? 20.867 16.184 -4.940 1.00 68.12 233 VAL A CA 1
ATOM 1874 C C . VAL A 1 233 ? 20.801 15.390 -6.256 1.00 68.12 233 VAL A C 1
ATOM 1876 O O . VAL A 1 233 ? 21.768 14.784 -6.706 1.00 68.12 233 VAL A O 1
ATOM 1879 N N . LYS A 1 234 ? 19.596 15.203 -6.799 1.00 68.31 234 LYS A N 1
ATOM 1880 C CA . LYS A 1 234 ? 19.387 14.535 -8.091 1.00 68.31 234 LYS A CA 1
ATOM 1881 C C . LYS A 1 234 ? 18.898 15.588 -9.076 1.00 68.31 234 LYS A C 1
ATOM 1883 O O . LYS A 1 234 ? 17.766 16.045 -8.945 1.00 68.31 234 LYS A O 1
ATOM 1888 N N . GLU A 1 235 ? 19.722 15.971 -10.050 1.00 65.25 235 GLU A N 1
ATOM 1889 C CA . GLU A 1 235 ? 19.432 17.091 -10.968 1.00 65.25 235 GLU A CA 1
ATOM 1890 C C . GLU A 1 235 ? 18.789 16.641 -12.283 1.00 65.25 235 GLU A C 1
ATOM 1892 O O . GLU A 1 235 ? 18.253 17.458 -13.033 1.00 65.25 235 GLU A O 1
ATOM 1897 N N . SER A 1 236 ? 18.876 15.355 -12.630 1.00 66.00 236 SER A N 1
ATOM 1898 C CA . SER A 1 236 ? 18.324 14.869 -13.896 1.00 66.00 236 SER A CA 1
ATOM 1899 C C . SER A 1 236 ? 17.781 13.454 -13.804 1.00 66.00 236 SER A C 1
ATOM 1901 O O . SER A 1 236 ? 18.251 12.636 -13.010 1.00 66.00 236 SER A O 1
ATOM 1903 N N . THR A 1 237 ? 16.784 13.173 -14.646 1.00 73.62 237 THR A N 1
ATOM 1904 C CA . THR A 1 237 ? 16.143 11.861 -14.723 1.00 73.62 237 THR A CA 1
ATOM 1905 C C . THR A 1 237 ? 16.117 11.371 -16.166 1.00 73.62 237 THR A C 1
ATOM 1907 O O . THR A 1 237 ? 15.582 12.039 -17.052 1.00 73.62 237 THR A O 1
ATOM 1910 N N . LYS A 1 238 ? 16.661 10.179 -16.418 1.00 78.31 238 LYS A N 1
ATOM 1911 C CA . LYS A 1 238 ? 16.406 9.456 -17.670 1.00 78.31 238 LYS A CA 1
ATOM 1912 C C . LYS A 1 238 ? 15.219 8.529 -17.461 1.00 78.31 238 LYS A C 1
ATOM 1914 O O . LYS A 1 238 ? 15.238 7.736 -16.521 1.00 78.31 238 LYS A O 1
ATOM 1919 N N . ILE A 1 239 ? 14.224 8.619 -18.338 1.00 82.31 239 ILE A N 1
ATOM 1920 C CA . ILE A 1 239 ? 13.046 7.759 -18.315 1.00 82.31 239 ILE A CA 1
ATOM 1921 C C . ILE A 1 239 ? 13.115 6.813 -19.514 1.00 82.31 239 ILE A C 1
ATOM 1923 O O . ILE A 1 239 ? 13.430 7.208 -20.636 1.00 82.31 239 ILE A O 1
ATOM 1927 N N . LEU A 1 240 ? 12.871 5.538 -19.255 1.00 85.88 240 LEU A N 1
ATOM 1928 C CA . LEU A 1 240 ? 12.731 4.487 -20.250 1.00 85.88 240 LEU A CA 1
ATOM 1929 C C . LEU A 1 240 ? 11.336 3.902 -20.080 1.00 85.88 240 LEU A C 1
ATOM 1931 O O . LEU A 1 240 ? 10.987 3.542 -18.959 1.00 85.88 240 LEU A O 1
ATOM 1935 N N . ASN A 1 241 ? 10.554 3.803 -21.147 1.00 87.44 241 ASN A N 1
ATOM 1936 C CA . ASN A 1 241 ? 9.209 3.231 -21.109 1.00 87.44 241 ASN A CA 1
ATOM 1937 C C . ASN A 1 241 ? 9.125 2.023 -22.037 1.00 87.44 241 ASN A C 1
ATOM 1939 O O . ASN A 1 241 ? 9.636 2.085 -23.146 1.00 87.44 241 ASN A O 1
ATOM 1943 N N . ASP A 1 242 ? 8.423 0.982 -21.623 1.00 85.81 242 ASP A N 1
ATOM 1944 C CA . ASP A 1 242 ? 7.968 -0.097 -22.500 1.00 85.81 242 ASP A CA 1
ATOM 1945 C C . ASP A 1 242 ? 6.441 -0.146 -22.361 1.00 85.81 242 ASP A C 1
ATOM 1947 O O . ASP A 1 242 ? 5.920 -0.456 -21.287 1.00 85.81 242 ASP A O 1
ATOM 1951 N N . ARG A 1 243 ? 5.730 0.329 -23.393 1.00 84.81 243 ARG A N 1
ATOM 1952 C CA . ARG A 1 243 ? 4.268 0.541 -23.352 1.00 84.81 243 ARG A CA 1
ATOM 1953 C C . ARG A 1 243 ? 3.482 -0.528 -24.098 1.00 84.81 243 ARG A C 1
ATOM 1955 O O . ARG A 1 243 ? 2.278 -0.630 -23.902 1.00 84.81 243 ARG A O 1
ATOM 1962 N N . ASP A 1 244 ? 4.133 -1.233 -25.011 1.00 83.25 244 ASP A N 1
ATOM 1963 C CA . ASP A 1 244 ? 3.568 -2.329 -25.792 1.00 83.25 244 ASP A CA 1
ATOM 1964 C C . ASP A 1 244 ? 4.102 -3.696 -25.343 1.00 83.25 244 ASP A C 1
ATOM 1966 O O . ASP A 1 244 ? 3.683 -4.720 -25.888 1.00 83.25 244 ASP A O 1
ATOM 1970 N N . MET A 1 245 ? 4.945 -3.711 -24.303 1.00 85.81 245 MET A N 1
ATOM 1971 C CA . MET A 1 245 ? 5.455 -4.895 -23.614 1.00 85.81 245 MET A CA 1
ATOM 1972 C C . MET A 1 245 ? 6.231 -5.828 -24.550 1.00 85.81 245 MET A C 1
ATOM 1974 O O . MET A 1 245 ? 6.208 -7.055 -24.397 1.00 85.81 245 MET A O 1
ATOM 1978 N N . ASP A 1 246 ? 6.924 -5.257 -25.538 1.00 82.06 246 ASP A N 1
ATOM 1979 C CA . ASP A 1 246 ? 7.713 -6.006 -26.519 1.00 82.06 246 ASP A CA 1
ATOM 1980 C C . ASP A 1 246 ? 9.176 -6.233 -26.074 1.00 82.06 246 ASP A C 1
ATOM 1982 O O . ASP A 1 246 ? 9.930 -6.968 -26.728 1.00 82.06 246 ASP A O 1
ATOM 1986 N N . GLY A 1 247 ? 9.563 -5.664 -24.925 1.00 77.69 247 GLY A N 1
ATOM 1987 C CA . GLY A 1 247 ? 10.905 -5.723 -24.352 1.00 77.69 247 GLY A CA 1
ATOM 1988 C C . GLY A 1 247 ? 11.863 -4.660 -24.901 1.00 77.69 247 GLY A C 1
ATOM 1989 O O . GLY A 1 247 ? 13.056 -4.689 -24.570 1.00 77.69 247 GLY A O 1
ATOM 1990 N N . ILE A 1 248 ? 11.388 -3.740 -25.744 1.00 82.50 248 ILE A N 1
ATOM 1991 C CA . ILE A 1 248 ? 12.152 -2.630 -26.311 1.00 82.50 248 ILE A CA 1
ATOM 1992 C C . ILE A 1 248 ? 11.726 -1.333 -25.624 1.00 82.50 248 ILE A C 1
ATOM 1994 O O . ILE A 1 248 ? 10.667 -0.772 -25.866 1.00 82.50 248 ILE A O 1
ATOM 1998 N N . PHE A 1 249 ? 12.622 -0.791 -24.800 1.00 84.75 249 PHE A N 1
ATOM 1999 C CA . PHE A 1 249 ? 12.359 0.465 -24.108 1.00 84.75 249 PHE A CA 1
ATOM 2000 C C . PHE A 1 249 ? 12.558 1.684 -25.019 1.00 84.75 249 PHE A C 1
ATOM 2002 O O . PHE A 1 249 ? 13.641 1.902 -25.574 1.00 84.75 249 PHE A O 1
ATOM 2009 N N . GLU A 1 250 ? 11.536 2.529 -25.088 1.00 84.62 250 GLU A N 1
ATOM 2010 C CA . GLU A 1 250 ? 11.579 3.861 -25.678 1.00 84.62 250 GLU A CA 1
ATOM 2011 C C . GLU A 1 250 ? 12.162 4.874 -24.682 1.00 84.62 250 GLU A C 1
ATOM 2013 O O . GLU A 1 250 ? 11.786 4.919 -23.507 1.00 84.62 250 GLU A O 1
ATOM 2018 N N . GLU A 1 251 ? 13.093 5.711 -25.148 1.00 80.56 251 GLU A N 1
ATOM 2019 C CA . GLU A 1 251 ? 13.713 6.735 -24.306 1.00 80.56 251 GLU A CA 1
ATOM 2020 C C . GLU A 1 251 ? 12.873 8.015 -24.261 1.00 80.56 251 GLU A C 1
ATOM 2022 O O . GLU A 1 251 ? 12.565 8.615 -25.291 1.00 80.56 251 GLU A O 1
ATOM 2027 N N . GLU A 1 252 ? 12.601 8.493 -23.051 1.00 72.62 252 GLU A N 1
ATOM 2028 C CA . GLU A 1 252 ? 11.996 9.791 -22.780 1.00 72.62 252 GLU A CA 1
ATOM 2029 C C . GLU A 1 252 ? 12.935 10.572 -21.844 1.00 72.62 252 GLU A C 1
ATOM 2031 O O . GLU A 1 252 ? 13.196 10.190 -20.703 1.00 72.62 252 GLU A O 1
ATOM 2036 N N . PHE A 1 253 ? 13.537 11.654 -22.340 1.00 64.69 253 PHE A N 1
ATOM 2037 C CA . PHE A 1 253 ? 14.429 12.489 -21.531 1.00 64.69 253 PHE A CA 1
ATOM 2038 C C . PHE A 1 253 ? 13.633 13.592 -20.833 1.00 64.69 253 PHE A C 1
ATOM 2040 O O . PHE A 1 253 ? 13.039 14.436 -21.504 1.00 64.69 253 PHE A O 1
ATOM 2047 N N . VAL A 1 254 ? 13.692 13.638 -19.498 1.00 60.66 254 VAL A N 1
ATOM 2048 C CA . VAL A 1 254 ? 13.140 14.740 -18.697 1.00 60.66 254 VAL A CA 1
ATOM 2049 C C . VAL A 1 254 ? 14.300 15.495 -18.042 1.00 60.66 254 VAL A C 1
ATOM 2051 O O . VAL A 1 254 ? 14.987 14.987 -17.157 1.00 60.66 254 VAL A O 1
ATOM 2054 N N . TYR A 1 255 ? 14.554 16.712 -18.523 1.00 55.75 255 TYR A N 1
ATOM 2055 C CA . TYR A 1 255 ? 15.597 17.615 -18.027 1.00 55.75 255 TYR A CA 1
ATOM 2056 C C . TYR A 1 255 ? 14.968 18.699 -17.135 1.00 55.75 255 TYR A C 1
ATOM 2058 O O . TYR A 1 255 ? 14.127 19.447 -17.628 1.00 55.75 255 TYR A O 1
ATOM 2066 N N . ASP A 1 256 ? 15.388 18.815 -15.866 1.00 52.56 256 ASP A N 1
ATOM 2067 C CA . ASP A 1 256 ? 14.899 19.827 -14.898 1.00 52.56 256 ASP A CA 1
ATOM 2068 C C . ASP A 1 256 ? 15.928 20.950 -14.601 1.00 52.56 256 ASP A C 1
ATOM 2070 O O . ASP A 1 256 ? 15.994 21.538 -13.528 1.00 52.56 256 ASP A O 1
ATOM 2074 N N . GLY A 1 257 ? 16.757 21.300 -15.587 1.00 49.78 257 GLY A N 1
ATOM 2075 C CA . GLY A 1 257 ? 17.138 22.706 -15.780 1.00 49.78 257 GLY A CA 1
ATOM 2076 C C . GLY A 1 257 ? 18.153 23.408 -14.864 1.00 49.78 257 GLY A C 1
ATOM 2077 O O . GLY A 1 257 ? 18.502 24.533 -15.206 1.00 49.78 257 GLY A O 1
ATOM 2078 N N . THR A 1 258 ? 18.674 22.855 -13.766 1.00 49.59 258 THR A N 1
ATOM 2079 C CA . THR A 1 258 ? 19.419 23.691 -12.782 1.00 49.59 258 THR A CA 1
ATOM 2080 C C . THR A 1 258 ? 20.953 23.712 -12.872 1.00 49.59 258 THR A C 1
ATOM 2082 O O . THR A 1 258 ? 21.583 24.455 -12.125 1.00 49.59 258 THR A O 1
ATOM 2085 N N . VAL A 1 259 ? 21.599 23.005 -13.807 1.00 44.59 259 VAL A N 1
ATOM 2086 C CA . VAL A 1 259 ? 23.082 22.877 -13.808 1.00 44.59 259 VAL A CA 1
ATOM 2087 C C . VAL A 1 259 ? 23.836 24.000 -14.557 1.00 44.59 259 VAL A C 1
ATOM 2089 O O . VAL A 1 259 ? 25.062 24.047 -14.508 1.00 44.59 259 VAL A O 1
ATOM 2092 N N . PHE A 1 260 ? 23.164 24.957 -15.211 1.00 43.38 260 PHE A N 1
ATOM 2093 C CA . PHE A 1 260 ? 23.861 26.008 -15.986 1.00 43.38 260 PHE A CA 1
ATOM 2094 C C . PHE A 1 260 ? 23.761 27.446 -15.459 1.00 43.38 260 PHE A C 1
ATOM 2096 O O . PHE A 1 260 ? 24.302 28.335 -16.109 1.00 43.38 260 PHE A O 1
ATOM 2103 N N . ASP A 1 261 ? 23.176 27.708 -14.287 1.00 42.41 261 ASP A N 1
ATOM 2104 C CA . ASP A 1 261 ? 23.099 29.098 -13.788 1.00 42.41 261 ASP A CA 1
ATOM 2105 C C . ASP A 1 261 ? 24.421 29.632 -13.194 1.00 42.41 261 ASP A C 1
ATOM 2107 O O . ASP A 1 261 ? 24.536 30.823 -12.915 1.00 42.41 261 ASP A O 1
ATOM 2111 N N . GLU A 1 262 ? 25.465 28.798 -13.088 1.00 42.84 262 GLU A N 1
ATOM 2112 C CA . GLU A 1 262 ? 26.826 29.244 -12.739 1.00 42.84 262 GLU A CA 1
ATOM 2113 C C . GLU A 1 262 ? 27.893 28.845 -13.777 1.00 42.84 262 GLU A C 1
ATOM 2115 O O . GLU A 1 262 ? 29.075 28.695 -13.449 1.00 42.84 262 GLU A O 1
ATOM 2120 N N . SER A 1 263 ? 27.532 28.714 -15.064 1.00 37.94 263 SER A N 1
ATOM 2121 C CA . SER A 1 263 ? 28.562 28.691 -16.109 1.00 37.94 263 SER A CA 1
ATOM 2122 C C . SER A 1 263 ? 29.181 30.084 -16.242 1.00 37.94 263 SER A C 1
ATOM 2124 O O . SER A 1 263 ? 28.665 30.940 -16.951 1.00 37.94 263 SER A O 1
ATOM 2126 N N . VAL A 1 264 ? 30.268 30.283 -15.497 1.00 37.84 264 VAL A N 1
ATOM 2127 C CA . VAL A 1 264 ? 31.345 31.264 -15.669 1.00 37.84 264 VAL A CA 1
ATOM 2128 C C . VAL A 1 264 ? 31.202 32.099 -16.950 1.00 37.84 264 VAL A C 1
ATOM 2130 O O . VAL A 1 264 ? 31.449 31.595 -18.047 1.00 37.84 264 VAL A O 1
ATOM 2133 N N . ASP A 1 265 ? 30.892 33.390 -16.797 1.00 35.53 265 ASP A N 1
ATOM 2134 C CA . ASP A 1 265 ? 31.187 34.407 -17.809 1.00 35.53 265 ASP A CA 1
ATOM 2135 C C . ASP A 1 265 ? 32.702 34.383 -18.073 1.00 35.53 265 ASP A C 1
ATOM 2137 O O . ASP A 1 265 ? 33.499 34.990 -17.352 1.00 35.53 265 ASP A O 1
ATOM 2141 N N . ILE A 1 266 ? 33.131 33.628 -19.084 1.00 35.88 266 ILE A N 1
ATOM 2142 C CA . ILE A 1 266 ? 34.453 33.799 -19.681 1.00 35.88 266 ILE A CA 1
ATOM 2143 C C . ILE A 1 266 ? 34.279 34.828 -20.795 1.00 35.88 266 ILE A C 1
ATOM 2145 O O . ILE A 1 266 ? 34.012 34.482 -21.947 1.00 35.88 266 ILE A O 1
ATOM 2149 N N . ASP A 1 267 ? 34.414 36.100 -20.422 1.00 37.16 267 ASP A N 1
ATOM 2150 C CA . ASP A 1 267 ? 34.616 37.196 -21.367 1.00 37.16 267 ASP A CA 1
ATOM 2151 C C . ASP A 1 267 ? 35.905 36.943 -22.175 1.00 37.16 267 ASP A C 1
ATOM 2153 O O . ASP A 1 267 ? 36.980 36.713 -21.606 1.00 37.16 267 ASP A O 1
ATOM 2157 N N . PHE A 1 268 ? 35.784 36.986 -23.505 1.00 36.66 268 PHE A N 1
ATOM 2158 C CA . PHE A 1 268 ? 36.904 37.067 -24.451 1.00 36.66 268 PHE A CA 1
ATOM 2159 C C . PHE A 1 268 ? 37.363 38.515 -24.649 1.00 36.66 268 PHE A C 1
ATOM 2161 O O . PHE A 1 268 ? 36.489 39.401 -24.789 1.00 36.66 268 PHE A O 1
#

Sequence (268 aa):
MKKGKTAALIFTAFMTIWTSGTIASGGGMIDCAREYVFPAIDVPVLCVEENNYHTSIPVIDYSVFDAEDFIGKLSEEVAYEERDNNNDGIRDQLLGRGNTVQWGLVDNNYDSVYDYAVLLEANYNSYIDFKMEWCDYDYNGTMDEVKIHITNYEDINSGQFSTQYVYGDFSDINFDEGTADYTNKNKVQYIQAVTLPENNSLGEQQIFRDMDGDGGIDWMQVRRYYDINEDNVKESTKILNDRDMDGIFEEEFVYDGTVFDESVDIDF

Foldseek 3Di:
DDDPDPPPPDDDDDDDDADFDALDAPDAADADPCCQQPVDPDQDDDDLVVVCLQPFHDFGALVVQPQSNSVNRYPFRWGWDFDDPPPPPATAKIWTDGQFKTKMFGDPPPPNATAKIKMFGDPPDSFTFKIKMFGDPVPPRTTFKIKIFGHDPVCSVVNDTFKIKMWGQFQDQPPVVRDTHNPRPDAGQKIKMWGDDPDDPFRKIKIFMRRGSPRGTQKIKIKTFDPPPPPPDTQFIWIWIDRRPPSDTDTDTDGNDDPPPPPDPPDD